Protein 1F0C (pdb70)

Structure (mmCIF, N/CA/C/O backbone):
data_1F0C
#
_entry.id   1F0C
#
_cell.length_a   49.203
_cell.length_b   92.455
_cell.length_c   100.454
_cell.angle_alpha   90.00
_cell.angle_beta   90.00
_cell.angle_gamma   90.00
#
_symmetry.space_group_name_H-M   'P 21 21 21'
#
loop_
_entity.id
_entity.type
_entity.pdbx_description
1 polymer 'ICE INHIBITOR'
2 polymer 'ICE INHIBITOR'
3 non-polymer 2,3-DIHYDROXY-1,4-DITHIOBUTANE
4 water water
#
loop_
_atom_site.group_PDB
_atom_site.id
_atom_site.type_symbol
_atom_site.label_atom_id
_atom_site.label_alt_id
_atom_site.label_comp_id
_atom_site.label_asym_id
_atom_site.label_entity_id
_atom_site.label_seq_id
_atom_site.pdbx_PDB_ins_code
_atom_site.Cartn_x
_atom_site.Cartn_y
_atom_site.Cartn_z
_atom_site.occupancy
_atom_site.B_iso_or_equiv
_atom_site.auth_seq_id
_atom_site.auth_comp_id
_atom_site.auth_asym_id
_atom_site.auth_atom_id
_atom_site.pdbx_PDB_model_num
ATOM 1 N N . MET A 1 1 ? -4.817 42.931 42.521 1.00 60.09 35 MET A N 1
ATOM 2 C CA . MET A 1 1 ? -4.777 43.011 41.029 1.00 59.06 35 MET A CA 1
ATOM 3 C C . MET A 1 1 ? -5.965 42.316 40.362 1.00 58.04 35 MET A C 1
ATOM 4 O O . MET A 1 1 ? -5.966 41.109 40.106 1.00 57.64 35 MET A O 1
ATOM 9 N N . ASP A 1 2 ? -6.974 43.131 40.088 1.00 56.84 36 ASP A N 1
ATOM 10 C CA . ASP A 1 2 ? -8.227 42.743 39.461 1.00 55.35 36 ASP A CA 1
ATOM 11 C C . ASP A 1 2 ? -8.079 41.791 38.267 1.00 52.79 36 ASP A C 1
ATOM 12 O O . ASP A 1 2 ? -8.537 40.653 38.300 1.00 51.94 36 ASP A O 1
ATOM 17 N N . ILE A 1 3 ? -7.449 42.303 37.210 1.00 49.36 37 ILE A N 1
ATOM 18 C CA . ILE A 1 3 ? -7.193 41.579 35.971 1.00 45.78 37 ILE A CA 1
ATOM 19 C C . ILE A 1 3 ? -6.317 40.347 36.186 1.00 41.99 37 ILE A C 1
ATOM 20 O O . ILE A 1 3 ? -6.537 39.315 35.595 1.00 38.41 37 ILE A O 1
ATOM 25 N N . PHE A 1 4 ? -5.292 40.483 37.008 1.00 40.06 38 PHE A N 1
ATOM 26 C CA . PHE A 1 4 ? -4.428 39.345 37.282 1.00 39.08 38 PHE A CA 1
ATOM 27 C C . PHE A 1 4 ? -5.262 38.177 37.821 1.00 38.96 38 PHE A C 1
ATOM 28 O O . PHE A 1 4 ? -5.148 37.033 37.367 1.00 38.77 38 PHE A O 1
ATOM 36 N N . ARG A 1 5 ? -6.100 38.468 38.802 1.00 39.64 39 ARG A N 1
ATOM 37 C CA . ARG A 1 5 ? -6.912 37.408 39.378 1.00 42.56 39 ARG A CA 1
ATOM 38 C C . ARG A 1 5 ? -7.742 36.728 38.336 1.00 42.90 39 ARG A C 1
ATOM 39 O O . ARG A 1 5 ? -7.687 35.506 38.245 1.00 43.26 39 ARG A O 1
ATOM 47 N N . GLU A 1 6 ? -8.485 37.487 37.525 1.00 43.71 40 GLU A N 1
ATOM 48 C CA . GLU A 1 6 ? -9.263 36.839 36.485 1.00 45.34 40 GLU A CA 1
ATOM 49 C C . GLU A 1 6 ? -8.428 35.915 35.635 1.00 44.86 40 GLU A C 1
ATOM 50 O O . GLU A 1 6 ? -8.697 34.725 35.549 1.00 44.83 40 GLU A O 1
ATOM 56 N N . ILE A 1 7 ? -7.410 36.466 34.986 1.00 44.70 41 ILE A N 1
ATOM 57 C CA . ILE A 1 7 ? -6.581 35.634 34.130 1.00 44.74 41 ILE A CA 1
ATOM 58 C C . ILE A 1 7 ? -6.078 34.418 34.893 1.00 45.33 41 ILE A C 1
ATOM 59 O O . ILE A 1 7 ? -6.171 33.299 34.388 1.00 45.36 41 ILE A O 1
ATOM 64 N N . ALA A 1 8 ? -5.563 34.620 36.110 1.00 45.91 42 ALA A N 1
ATOM 65 C CA . ALA A 1 8 ? -5.053 33.487 36.875 1.00 46.91 42 ALA A CA 1
ATOM 66 C C . ALA A 1 8 ? -6.132 32.431 37.129 1.00 48.58 42 ALA A C 1
ATOM 67 O O . ALA A 1 8 ? -5.936 31.258 36.810 1.00 49.69 42 ALA A O 1
ATOM 69 N N . SER A 1 9 ? -7.279 32.843 37.668 1.00 49.37 43 SER A N 1
ATOM 70 C CA . SER A 1 9 ? -8.360 31.899 37.951 1.00 50.04 43 SER A CA 1
ATOM 71 C C . SER A 1 9 ? -8.779 31.095 36.722 1.00 50.28 43 SER A C 1
ATOM 72 O O . SER A 1 9 ? -9.142 29.928 36.844 1.00 50.50 43 SER A O 1
ATOM 75 N N . SER A 1 10 ? -8.714 31.686 35.535 1.00 50.55 44 SER A N 1
ATOM 76 C CA . SER A 1 10 ? -9.140 30.944 34.346 1.00 50.40 44 SER A CA 1
ATOM 77 C C . SER A 1 10 ? -8.066 30.128 33.628 1.00 50.24 44 SER A C 1
ATOM 78 O O . SER A 1 10 ? -8.284 29.633 32.526 1.00 50.15 44 SER A O 1
ATOM 81 N N . MET A 1 11 ? -6.903 29.980 34.245 1.00 50.28 45 MET A N 1
ATOM 82 C CA . MET A 1 11 ? -5.811 29.233 33.629 1.00 50.24 45 MET A CA 1
ATOM 83 C C . MET A 1 11 ? -5.137 28.421 34.727 1.00 49.89 45 MET A C 1
ATOM 84 O O . MET A 1 11 ? -3.916 28.356 34.790 1.00 50.07 45 MET A O 1
ATOM 89 N N . LYS A 1 12 ? -5.947 27.842 35.603 1.00 49.06 46 LYS A N 1
ATOM 90 C CA . LYS A 1 12 ? -5.467 27.032 36.719 1.00 48.49 46 LYS A CA 1
ATOM 91 C C . LYS A 1 12 ? -4.259 26.164 36.330 1.00 46.66 46 LYS A C 1
ATOM 92 O O . LYS A 1 12 ? -4.237 25.519 35.284 1.00 46.00 46 LYS A O 1
ATOM 98 N N . GLY A 1 13 ? -3.259 26.151 37.196 1.00 44.77 47 GLY A N 1
ATOM 99 C CA . GLY A 1 13 ? -2.068 25.363 36.944 1.00 42.16 47 GLY A CA 1
ATOM 100 C C . GLY A 1 13 ? -1.039 26.033 36.057 1.00 40.85 47 GLY A C 1
ATOM 101 O O . GLY A 1 13 ? 0.105 25.594 35.994 1.00 41.42 47 GLY A O 1
ATOM 102 N N . GLU A 1 14 ? -1.424 27.109 35.386 1.00 38.18 48 GLU A N 1
ATOM 103 C CA . GLU A 1 14 ? -0.524 27.765 34.438 1.00 38.49 48 GLU A CA 1
ATOM 104 C C . GLU A 1 14 ? 0.260 28.991 34.952 1.00 34.96 48 GLU A C 1
ATOM 105 O O . GLU A 1 14 ? -0.256 29.778 35.710 1.00 32.90 48 GLU A O 1
ATOM 111 N N . ASN A 1 15 ? 1.511 29.126 34.539 1.00 34.01 49 ASN A N 1
ATOM 112 C CA . ASN A 1 15 ? 2.295 30.306 34.909 1.00 33.18 49 ASN A CA 1
ATOM 113 C C . ASN A 1 15 ? 1.577 31.493 34.323 1.00 32.79 49 ASN A C 1
ATOM 114 O O . ASN A 1 15 ? 1.005 31.384 33.251 1.00 33.25 49 ASN A O 1
ATOM 119 N N . VAL A 1 16 ? 1.566 32.613 35.015 1.00 31.83 50 VAL A N 1
ATOM 120 C CA 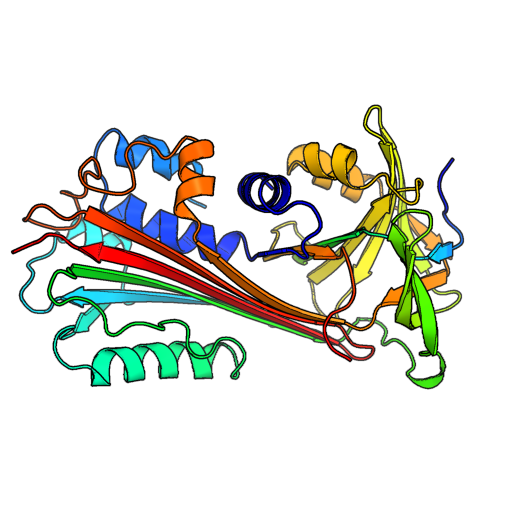. VAL A 1 16 ? 0.922 33.804 34.478 1.00 31.71 50 VAL A CA 1
ATOM 121 C C . VAL A 1 16 ? 1.787 35.020 34.769 1.00 31.16 50 VAL A C 1
ATOM 122 O O . VAL A 1 16 ? 2.340 35.119 35.869 1.00 32.21 50 VAL A O 1
ATOM 126 N N . PHE A 1 17 ? 1.915 35.934 33.805 1.00 30.23 51 PHE A N 1
ATOM 127 C CA . PHE A 1 17 ? 2.727 37.151 33.975 1.00 28.95 51 PHE A CA 1
ATOM 128 C C . PHE A 1 17 ? 2.127 38.261 33.101 1.00 29.87 51 PHE A C 1
ATOM 129 O O . PHE A 1 17 ? 2.032 38.123 31.868 1.00 28.67 51 PHE A O 1
ATOM 137 N N . ILE A 1 18 ? 1.722 39.348 33.755 1.00 29.81 52 ILE A N 1
ATOM 138 C CA . ILE A 1 18 ? 1.111 40.466 33.064 1.00 30.08 52 ILE A CA 1
ATOM 139 C C . ILE A 1 18 ? 1.603 41.795 33.581 1.00 30.97 52 ILE A C 1
ATOM 140 O O . ILE A 1 18 ? 2.155 41.878 34.665 1.00 31.51 52 ILE A O 1
ATOM 145 N N . SER A 1 19 ? 1.405 42.833 32.764 1.00 30.92 53 SER A N 1
ATOM 146 C CA . SER A 1 19 ? 1.805 44.189 33.092 1.00 30.48 53 SER A CA 1
ATOM 147 C C . SER A 1 19 ? 0.564 45.060 33.157 1.00 31.52 53 SER A C 1
ATOM 148 O O . SER A 1 19 ? 0.076 45.595 32.128 1.00 28.84 53 SER A O 1
ATOM 151 N N . PRO A 1 20 ? 0.014 45.218 34.380 1.00 31.72 54 PRO A N 1
ATOM 152 C CA . PRO A 1 20 ? -1.186 46.035 34.544 1.00 32.16 54 PRO A CA 1
ATOM 153 C C . PRO A 1 20 ? -1.119 47.453 33.909 1.00 33.58 54 PRO A C 1
ATOM 154 O O . PRO A 1 20 ? -2.082 47.901 33.281 1.00 34.42 54 PRO A O 1
ATOM 158 N N . PRO A 1 21 ? 0.000 48.170 34.049 1.00 34.14 55 PRO A N 1
ATOM 159 C CA . PRO A 1 21 ? -0.073 49.492 33.392 1.00 34.99 55 PRO A CA 1
ATOM 160 C C . PRO A 1 21 ? -0.236 49.432 31.866 1.00 34.26 55 PRO A C 1
ATOM 161 O O . PRO A 1 21 ? -0.994 50.215 31.296 1.00 35.40 55 PRO A O 1
ATOM 165 N N . SER A 1 22 ? 0.447 48.514 31.202 1.00 32.94 56 SER A N 1
ATOM 166 C CA . SER A 1 22 ? 0.292 48.361 29.760 1.00 33.04 56 SER A CA 1
ATOM 167 C C . SER A 1 22 ? -1.206 48.143 29.335 1.00 34.17 56 SER A C 1
ATOM 168 O O . SER A 1 22 ? -1.729 48.736 28.366 1.00 33.68 56 SER A O 1
ATOM 171 N N . ILE A 1 23 ? -1.889 47.283 30.070 1.00 33.79 57 ILE A N 1
ATOM 172 C CA . ILE A 1 23 ? -3.275 46.996 29.804 1.00 35.06 57 ILE A CA 1
ATOM 173 C C . ILE A 1 23 ? -4.084 48.259 30.084 1.00 36.60 57 ILE A C 1
ATOM 174 O O . ILE A 1 23 ? -4.929 48.692 29.296 1.00 35.58 57 ILE A O 1
ATOM 179 N N . SER A 1 24 ? -3.818 48.869 31.219 1.00 37.57 58 SER A N 1
ATOM 180 C CA . SER A 1 24 ? -4.555 50.052 31.573 1.00 39.87 58 SER A CA 1
ATOM 181 C C . SER A 1 24 ? -4.383 51.215 30.583 1.00 39.46 58 SER A C 1
ATOM 182 O O . SER A 1 24 ? -5.289 51.989 30.367 1.00 38.59 58 SER A O 1
ATOM 185 N N . SER A 1 25 ? -3.221 51.319 29.971 1.00 40.33 59 SER A N 1
ATOM 186 C CA . SER A 1 25 ? -2.986 52.410 29.058 1.00 39.99 59 SER A CA 1
ATOM 187 C C . SER A 1 25 ? -3.726 52.156 27.714 1.00 40.43 59 SER A C 1
ATOM 188 O O . SER A 1 25 ? -4.173 53.105 27.062 1.00 39.82 59 SER A O 1
ATOM 191 N N . VAL A 1 26 ? -3.931 50.896 27.307 1.00 39.86 60 VAL A N 1
ATOM 192 C CA . VAL A 1 26 ? -4.692 50.714 26.090 1.00 38.54 60 VAL A CA 1
ATOM 193 C C . VAL A 1 26 ? -6.176 50.978 26.386 1.00 40.02 60 VAL A C 1
ATOM 194 O O . VAL A 1 26 ? -6.900 51.602 25.573 1.00 39.73 60 VAL A O 1
ATOM 198 N N . LEU A 1 27 ? -6.638 50.530 27.552 1.00 39.64 61 LEU A N 1
ATOM 199 C CA . LEU A 1 27 ? -8.042 50.708 27.910 1.00 40.13 61 LEU A CA 1
ATOM 200 C C . LEU A 1 27 ? -8.374 52.191 27.979 1.00 41.38 61 LEU A C 1
ATOM 201 O O . LEU A 1 27 ? -9.503 52.613 27.701 1.00 42.27 61 LEU A O 1
ATOM 206 N N . THR A 1 28 ? -7.386 52.977 28.373 1.00 42.39 62 THR A N 1
ATOM 207 C CA . THR A 1 28 ? -7.553 54.413 28.460 1.00 42.90 62 THR A CA 1
ATOM 208 C C . THR A 1 28 ? -7.687 55.001 27.033 1.00 43.67 62 THR A C 1
ATOM 209 O O . THR A 1 28 ? -8.475 55.924 26.831 1.00 44.75 62 THR A O 1
ATOM 213 N N . ILE A 1 29 ? -6.974 54.445 26.048 1.00 43.95 63 ILE A N 1
ATOM 214 C CA . ILE A 1 29 ? -7.093 54.968 24.689 1.00 44.60 63 ILE A CA 1
ATOM 215 C C . ILE A 1 29 ? -8.540 54.794 24.333 1.00 44.85 63 ILE A C 1
ATOM 216 O O . ILE A 1 29 ? -9.188 55.749 23.959 1.00 46.41 63 ILE A O 1
ATOM 221 N N . LEU A 1 30 ? -9.023 53.565 24.455 1.00 44.48 64 LEU A N 1
ATOM 222 C CA . LEU A 1 30 ? -10.399 53.205 24.168 1.00 45.05 64 LEU A CA 1
ATOM 223 C C . LEU A 1 30 ? -11.397 54.102 24.882 1.00 46.44 64 LEU A C 1
ATOM 224 O O . LEU A 1 30 ? -12.457 54.430 24.331 1.00 46.65 64 LEU A O 1
ATOM 229 N N . TYR A 1 31 ? -11.059 54.482 26.109 1.00 47.53 65 TYR A N 1
ATOM 230 C CA . TYR A 1 31 ? -11.906 55.352 26.936 1.00 49.07 65 TYR A CA 1
ATOM 231 C C . TYR A 1 31 ? -12.087 56.692 26.268 1.00 49.76 65 TYR A C 1
ATOM 232 O O . TYR A 1 31 ? -13.186 57.239 26.224 1.00 49.52 65 TYR A O 1
ATOM 241 N N . TYR A 1 32 ? -10.965 57.215 25.777 1.00 50.16 66 TYR A N 1
ATOM 242 C CA . TYR A 1 32 ? -10.913 58.491 25.112 1.00 51.10 66 TYR A CA 1
ATOM 243 C C . TYR A 1 32 ? -11.893 58.547 23.948 1.00 52.46 66 TYR A C 1
ATOM 244 O O . TYR A 1 32 ? -12.385 59.627 23.611 1.00 52.60 66 TYR A O 1
ATOM 253 N N . GLY A 1 33 ? -12.171 57.402 23.326 1.00 52.94 67 GLY A N 1
ATOM 254 C CA . GLY A 1 33 ? -13.076 57.415 22.184 1.00 54.71 67 GLY A CA 1
ATOM 255 C C . GLY A 1 33 ? -14.454 56.828 22.421 1.00 55.53 67 GLY A C 1
ATOM 256 O O . GLY A 1 33 ? -15.285 56.752 21.514 1.00 54.01 67 GLY A O 1
ATOM 257 N N . ALA A 1 34 ? -14.698 56.417 23.652 1.00 56.77 68 ALA A N 1
ATOM 258 C CA . ALA A 1 34 ? -15.961 55.806 23.974 1.00 59.45 68 ALA A CA 1
ATOM 259 C C . ALA A 1 34 ? -17.002 56.781 24.491 1.00 61.25 68 ALA A C 1
ATOM 260 O O . ALA A 1 34 ? -16.690 57.842 25.032 1.00 61.81 68 ALA A O 1
ATOM 262 N N . ASN A 1 35 ? -18.261 56.418 24.321 1.00 63.46 69 ASN A N 1
ATOM 263 C CA . ASN A 1 35 ? -19.308 57.267 24.844 1.00 65.64 69 ASN A CA 1
ATOM 264 C C . ASN A 1 35 ? -20.316 56.451 25.607 1.00 66.10 69 ASN A C 1
ATOM 265 O O . ASN A 1 35 ? -20.518 55.275 25.340 1.00 65.68 69 ASN A O 1
ATOM 270 N N . GLY A 1 36 ? -20.920 57.100 26.588 1.00 67.73 70 GLY A N 1
ATOM 271 C CA . GLY A 1 36 ? -21.950 56.467 27.383 1.00 68.89 70 GLY A CA 1
ATOM 272 C C . GLY A 1 36 ? -21.550 55.371 28.338 1.00 69.41 70 GLY A C 1
ATOM 273 O O . GLY A 1 36 ? -20.733 55.582 29.240 1.00 69.85 70 GLY A O 1
ATOM 274 N N . SER A 1 37 ? -22.177 54.212 28.133 1.00 69.98 71 SER A N 1
ATOM 275 C CA . SER A 1 37 ? -21.989 53.005 28.926 1.00 69.90 71 SER A CA 1
ATOM 276 C C . SER A 1 37 ? -20.570 52.473 28.768 1.00 69.38 71 SER A C 1
ATOM 277 O O . SER A 1 37 ? -19.879 52.215 29.753 1.00 69.27 71 SER A O 1
ATOM 280 N N . THR A 1 38 ? -20.152 52.308 27.520 1.00 69.01 72 THR A N 1
ATOM 281 C CA . THR A 1 38 ? -18.813 51.844 27.216 1.00 68.64 72 THR A CA 1
ATOM 282 C C . THR A 1 38 ? -17.849 52.732 27.999 1.00 69.22 72 THR A C 1
ATOM 283 O O . THR A 1 38 ? -16.970 52.243 28.694 1.00 69.40 72 THR A O 1
ATOM 287 N N . ALA A 1 39 ? -18.032 54.043 27.904 1.00 69.69 73 ALA A N 1
ATOM 288 C CA . ALA A 1 39 ? -17.164 54.981 28.606 1.00 70.43 73 ALA A CA 1
ATOM 289 C C . ALA A 1 39 ? -17.190 54.759 30.121 1.00 71.20 73 ALA A C 1
ATOM 290 O O . ALA A 1 39 ? -16.150 54.763 30.792 1.00 70.90 73 ALA A O 1
ATOM 292 N N . GLU A 1 40 ? -18.388 54.557 30.659 1.00 72.54 74 GLU A N 1
ATOM 293 C CA . GLU A 1 40 ? -18.537 54.355 32.092 1.00 73.36 74 GLU A CA 1
ATOM 294 C C . GLU A 1 40 ? -17.816 53.095 32.540 1.00 72.67 74 GLU A C 1
ATOM 295 O O . GLU A 1 40 ? -17.063 53.128 33.511 1.00 72.32 74 GLU A O 1
ATOM 301 N N . GLN A 1 41 ? -18.033 51.993 31.826 1.00 72.26 75 GLN A N 1
ATOM 302 C CA . GLN A 1 41 ? -17.378 50.726 32.160 1.00 71.66 75 GLN A CA 1
ATOM 303 C C . GLN A 1 41 ? -15.846 50.840 32.150 1.00 71.55 75 GLN A C 1
ATOM 304 O O . GLN A 1 41 ? -15.183 50.299 33.028 1.00 71.88 75 GLN A O 1
ATOM 310 N N . LEU A 1 42 ? -15.296 51.556 31.170 1.00 71.50 76 LEU A N 1
ATOM 311 C CA . LEU A 1 42 ? -13.847 51.730 31.029 1.00 71.63 76 LEU A CA 1
ATOM 312 C C . LEU A 1 42 ? -13.205 52.696 32.012 1.00 72.48 76 LEU A C 1
ATOM 313 O O . LEU A 1 42 ? -12.055 52.513 32.391 1.00 72.55 76 LEU A O 1
ATOM 318 N N . SER A 1 43 ? -13.931 53.733 32.411 1.00 73.68 77 SER A N 1
ATOM 319 C CA . SER A 1 43 ? -13.391 54.716 33.350 1.00 75.02 77 SER A CA 1
ATOM 320 C C . SER A 1 43 ? -12.744 54.083 34.576 1.00 76.01 77 SER A C 1
ATOM 321 O O . SER A 1 43 ? -11.772 54.598 35.113 1.00 76.18 77 SER A O 1
ATOM 324 N N . LYS A 1 44 ? -13.288 52.961 35.019 1.00 77.52 78 LYS A N 1
ATOM 325 C CA . LYS A 1 44 ? -12.758 52.276 36.186 1.00 78.99 78 LYS A CA 1
ATOM 326 C C . LYS A 1 44 ? -11.310 51.835 36.002 1.00 80.23 78 LYS A C 1
ATOM 327 O O . LYS A 1 44 ? -10.721 51.252 36.908 1.00 80.29 78 LYS A O 1
ATOM 333 N N . TYR A 1 45 ? -10.734 52.106 34.835 1.00 81.71 79 TYR A N 1
ATOM 334 C CA . TYR A 1 45 ? -9.353 51.705 34.570 1.00 83.21 79 TYR A CA 1
ATOM 335 C C . TYR A 1 45 ? -8.446 52.825 34.088 1.00 84.29 79 TYR A C 1
ATOM 336 O O . TYR A 1 45 ? -7.323 52.587 33.651 1.00 84.41 79 TYR A O 1
ATOM 345 N N . VAL A 1 46 ? -8.930 54.050 34.167 1.00 85.86 80 VAL A N 1
ATOM 346 C CA . VAL A 1 46 ? -8.140 55.184 33.726 1.00 87.20 80 VAL A CA 1
ATOM 347 C C . VAL A 1 46 ? -7.217 55.619 34.860 1.00 88.45 80 VAL A C 1
ATOM 348 O O . VAL A 1 46 ? -7.686 56.002 35.933 1.00 88.95 80 VAL A O 1
ATOM 352 N N . GLU A 1 47 ? -5.909 55.554 34.629 1.00 89.66 81 GLU A N 1
ATOM 353 C CA . GLU A 1 47 ? -4.951 55.957 35.659 1.00 90.90 81 GLU A CA 1
ATOM 354 C C . GLU A 1 47 ? -4.473 57.399 35.466 1.00 91.10 81 GLU A C 1
ATOM 360 N N . ASP A 1 56 ? 11.506 56.946 35.696 1.00 70.75 103 ASP A N 1
ATOM 361 C CA . ASP A 1 56 ? 12.643 56.170 36.276 1.00 70.04 103 ASP A CA 1
ATOM 362 C C . ASP A 1 56 ? 13.549 55.661 35.163 1.00 68.65 103 ASP A C 1
ATOM 363 O O . ASP A 1 56 ? 13.176 55.658 33.986 1.00 68.68 103 ASP A O 1
ATOM 368 N N . ILE A 1 57 ? 14.736 55.214 35.545 1.00 66.74 110 ILE A N 1
ATOM 369 C CA . ILE A 1 57 ? 15.698 54.702 34.584 1.00 64.86 110 ILE A CA 1
ATOM 370 C C . ILE A 1 57 ? 15.498 53.223 34.321 1.00 62.65 110 ILE A C 1
ATOM 371 O O . ILE A 1 57 ? 16.127 52.660 33.425 1.00 62.82 110 ILE A O 1
ATOM 376 N N . SER A 1 58 ? 14.641 52.579 35.100 1.00 59.60 111 SER A N 1
ATOM 377 C CA . SER A 1 58 ? 14.430 51.145 34.910 1.00 56.14 111 SER A CA 1
ATOM 378 C C . SER A 1 58 ? 13.198 50.763 34.101 1.00 53.22 111 SER A C 1
ATOM 379 O O . SER A 1 58 ? 13.206 49.754 33.420 1.00 52.13 111 SER A O 1
ATOM 382 N N . PHE A 1 59 ? 12.159 51.593 34.171 1.00 50.50 112 PHE A N 1
ATOM 383 C CA . PHE A 1 59 ? 10.915 51.333 33.489 1.00 48.48 112 PHE A CA 1
ATOM 384 C C . PHE A 1 59 ? 10.505 52.312 32.384 1.00 48.72 112 PHE A C 1
ATOM 385 O O . PHE A 1 59 ? 10.304 53.495 32.644 1.00 49.94 112 PHE A O 1
ATOM 393 N N . LYS A 1 60 ? 10.348 51.828 31.163 1.00 47.14 113 LYS A N 1
ATOM 394 C CA . LYS A 1 60 ? 9.897 52.709 30.105 1.00 46.44 113 LYS A CA 1
ATOM 395 C C . LYS A 1 60 ? 8.631 52.186 29.417 1.00 46.24 113 LYS A C 1
ATOM 396 O O . LYS A 1 60 ? 8.447 50.981 29.242 1.00 46.59 113 LYS A O 1
ATOM 402 N N . SER A 1 61 ? 7.728 53.092 29.073 1.00 46.09 114 SER A N 1
ATOM 403 C CA . SER A 1 61 ? 6.515 52.710 28.384 1.00 47.23 114 SER A CA 1
ATOM 404 C C . SER A 1 61 ? 6.256 53.662 27.223 1.00 47.89 114 SER A C 1
ATOM 405 O O . SER A 1 61 ? 6.744 54.792 27.242 1.00 48.32 114 SER A O 1
ATOM 408 N N . MET A 1 62 ? 5.481 53.226 26.227 1.00 48.08 115 MET A N 1
ATOM 409 C CA . MET A 1 62 ? 5.146 54.069 25.077 1.00 48.48 115 MET A CA 1
ATOM 410 C C . MET A 1 62 ? 3.838 53.606 24.480 1.00 47.82 115 MET A C 1
ATOM 411 O O . MET A 1 62 ? 3.575 52.404 24.429 1.00 47.89 115 MET A O 1
ATOM 416 N N . ASN A 1 63 ? 3.013 54.549 24.046 1.00 46.34 116 ASN A N 1
ATOM 417 C CA . ASN A 1 63 ? 1.736 54.207 23.424 1.00 46.05 116 ASN A CA 1
ATOM 418 C C . ASN A 1 63 ? 1.705 54.757 22.001 1.00 44.91 116 ASN A C 1
ATOM 419 O O . ASN A 1 63 ? 2.133 55.865 21.745 1.00 44.83 116 ASN A O 1
ATOM 424 N N . LYS A 1 64 ? 1.201 53.960 21.079 1.00 44.18 117 LYS A N 1
ATOM 425 C CA . LYS A 1 64 ? 1.070 54.371 19.703 1.00 43.45 117 LYS A CA 1
ATOM 426 C C . LYS A 1 64 ? -0.335 54.056 19.303 1.00 42.29 117 LYS A C 1
ATOM 427 O O . LYS A 1 64 ? -0.923 53.042 19.714 1.00 41.53 117 LYS A O 1
ATOM 433 N N . VAL A 1 65 ? -0.893 54.941 18.509 1.00 40.42 118 VAL A N 1
ATOM 434 C CA . VAL A 1 65 ? -2.217 54.715 17.998 1.00 39.11 118 VAL A CA 1
ATOM 435 C C . VAL A 1 65 ? -2.103 54.870 16.504 1.00 38.96 118 VAL A C 1
ATOM 436 O O . VAL A 1 65 ? -1.611 55.884 16.014 1.00 38.57 118 VAL A O 1
ATOM 440 N N . TYR A 1 66 ? -2.516 53.838 15.785 1.00 38.72 119 TYR A N 1
ATOM 441 C CA . TYR A 1 66 ? -2.470 53.851 14.339 1.00 39.12 119 TYR A CA 1
ATOM 442 C C . TYR A 1 66 ? -3.888 53.922 13.813 1.00 39.23 119 TYR A C 1
ATOM 443 O O . TYR A 1 66 ? -4.705 53.070 14.160 1.00 39.61 119 TYR A O 1
ATOM 452 N N . GLY A 1 67 ? -4.180 54.922 12.982 1.00 39.36 120 GLY A N 1
ATOM 453 C CA . GLY A 1 67 ? -5.526 55.041 12.436 1.00 39.33 120 GLY A CA 1
ATOM 454 C C . GLY A 1 67 ? -5.595 54.742 10.949 1.00 39.03 120 GLY A C 1
ATOM 455 O O . GLY A 1 67 ? -4.644 54.981 10.225 1.00 38.77 120 GLY A O 1
ATOM 456 N N . ARG A 1 68 ? -6.706 54.188 10.492 1.00 41.16 121 ARG A N 1
ATOM 457 C CA . ARG A 1 68 ? -6.874 53.901 9.069 1.00 43.93 121 ARG A CA 1
ATOM 458 C C . ARG A 1 68 ? -6.900 55.257 8.369 1.00 44.60 121 ARG A C 1
ATOM 459 O O . ARG A 1 68 ? -7.696 56.135 8.730 1.00 45.03 121 ARG A O 1
ATOM 467 N N . TYR A 1 69 ? -6.035 55.427 7.379 1.00 46.13 122 TYR A N 1
ATOM 468 C CA . TYR A 1 69 ? -5.927 56.691 6.659 1.00 47.59 122 TYR A CA 1
ATOM 469 C C . TYR A 1 69 ? -7.224 57.216 6.037 1.00 46.97 122 TYR A C 1
ATOM 470 O O . TYR A 1 69 ? -7.453 58.427 6.028 1.00 47.80 122 TYR A O 1
ATOM 479 N N . SER A 1 70 ? -8.079 56.315 5.556 1.00 45.40 123 SER A N 1
ATOM 480 C CA . SER A 1 70 ? -9.334 56.713 4.925 1.00 43.61 123 SER A CA 1
ATOM 481 C C . SER A 1 70 ? -10.422 56.993 5.940 1.00 43.52 123 SER A C 1
ATOM 482 O O . SER A 1 70 ? -11.544 57.298 5.568 1.00 44.70 123 SER A O 1
ATOM 485 N N . ALA A 1 71 ? -10.125 56.847 7.228 1.00 41.61 124 ALA A N 1
ATOM 486 C CA . ALA A 1 71 ? -11.129 57.154 8.236 1.00 40.22 124 ALA A CA 1
ATOM 487 C C . ALA A 1 71 ? -11.055 58.648 8.583 1.00 38.70 124 ALA A C 1
ATOM 488 O O . ALA A 1 71 ? -10.061 59.306 8.311 1.00 38.93 124 ALA A O 1
ATOM 490 N N . VAL A 1 72 ? -12.107 59.177 9.170 1.00 37.46 125 VAL A N 1
ATOM 491 C CA . VAL A 1 72 ? -12.127 60.578 9.575 1.00 37.72 125 VAL A CA 1
ATOM 492 C C . VAL A 1 72 ? -12.318 60.511 11.083 1.00 39.21 125 VAL A C 1
ATOM 493 O O . VAL A 1 72 ? -13.306 59.945 11.542 1.00 39.48 125 VAL A O 1
ATOM 497 N N . PHE A 1 73 ? -11.410 61.117 11.841 1.00 39.66 126 PHE A N 1
ATOM 498 C CA . PHE A 1 73 ? -11.468 61.067 13.295 1.00 41.22 126 PHE A CA 1
ATOM 499 C C . PHE A 1 73 ? -12.006 62.299 14.004 1.00 42.89 126 PHE A C 1
ATOM 500 O O . PHE A 1 73 ? -12.032 63.407 13.433 1.00 43.99 126 PHE A O 1
ATOM 508 N N . LYS A 1 74 ? -12.411 62.103 15.256 1.00 43.93 127 LYS A N 1
ATOM 509 C CA . LYS A 1 74 ? -12.916 63.184 16.098 1.00 46.10 127 LYS A CA 1
ATOM 510 C C . LYS A 1 74 ? -11.722 63.860 16.721 1.00 46.67 127 LYS A C 1
ATOM 511 O O . LYS A 1 74 ? -10.865 63.192 17.291 1.00 45.88 127 LYS A O 1
ATOM 517 N N . ASP A 1 75 ? -11.669 65.186 16.601 1.00 48.28 128 ASP A N 1
ATOM 518 C CA . ASP A 1 75 ? -10.580 65.997 17.150 1.00 49.74 128 ASP A CA 1
ATOM 519 C C . ASP A 1 75 ? -10.380 65.810 18.639 1.00 49.81 128 ASP A C 1
ATOM 520 O O . ASP A 1 75 ? -9.264 65.888 19.121 1.00 49.41 128 ASP A O 1
ATOM 525 N N . SER A 1 76 ? -11.468 65.606 19.366 1.00 50.59 129 SER A N 1
ATOM 526 C CA . SER A 1 76 ? -11.382 65.427 20.809 1.00 52.02 129 SER A CA 1
ATOM 527 C C . SER A 1 76 ? -10.565 64.163 21.052 1.00 52.21 129 SER A C 1
ATOM 528 O O . SER A 1 76 ? -9.542 64.191 21.758 1.00 52.64 129 SER A O 1
ATOM 531 N N . PHE A 1 77 ? -11.009 63.058 20.459 1.00 51.07 130 PHE A N 1
ATOM 532 C CA . PHE A 1 77 ? -10.288 61.807 20.607 1.00 50.46 130 PHE A CA 1
ATOM 533 C C . PHE A 1 77 ? -8.805 62.050 20.354 1.00 50.65 130 PHE A C 1
ATOM 534 O O . PHE A 1 77 ? -7.964 61.637 21.142 1.00 51.24 130 PHE A O 1
ATOM 542 N N . LEU A 1 78 ? -8.493 62.737 19.262 1.00 50.30 131 LEU A N 1
ATOM 543 C CA . LEU A 1 78 ? -7.112 63.009 18.888 1.00 50.33 131 LEU A CA 1
ATOM 544 C C . LEU A 1 78 ? -6.399 63.972 19.803 1.00 51.24 131 LEU A C 1
ATOM 545 O O . LEU A 1 78 ? -5.170 63.957 19.893 1.00 51.43 131 LEU A O 1
ATOM 550 N N . ARG A 1 79 ? -7.165 64.831 20.462 1.00 52.83 132 ARG A N 1
ATOM 551 C CA . ARG A 1 79 ? -6.596 65.810 21.378 1.00 53.47 132 ARG A CA 1
ATOM 552 C C . ARG A 1 79 ? -6.100 65.034 22.587 1.00 54.01 132 ARG A C 1
ATOM 553 O O . ARG A 1 79 ? -4.984 65.234 23.038 1.00 53.41 132 ARG A O 1
ATOM 561 N N . LYS A 1 80 ? -6.951 64.133 23.082 1.00 54.93 133 LYS A N 1
ATOM 562 C CA . LYS A 1 80 ? -6.672 63.302 24.255 1.00 56.38 133 LYS A CA 1
ATOM 563 C C . LYS A 1 80 ? -5.543 62.301 24.075 1.00 57.44 133 LYS A C 1
ATOM 564 O O . LYS A 1 80 ? -4.954 61.836 25.046 1.00 58.10 133 LYS A O 1
ATOM 570 N N . ILE A 1 81 ? -5.241 61.966 22.832 1.00 58.45 134 ILE A N 1
ATOM 571 C CA . ILE A 1 81 ? -4.208 60.994 22.532 1.00 59.42 134 ILE A CA 1
ATOM 572 C C . ILE A 1 81 ? -2.836 61.587 22.285 1.00 60.57 134 ILE A C 1
ATOM 573 O O . ILE A 1 81 ? -1.813 60.919 22.472 1.00 60.46 134 ILE A O 1
ATOM 578 N N . GLY A 1 82 ? -2.823 62.838 21.831 1.00 61.89 135 GLY A N 1
ATOM 579 C CA . GLY A 1 82 ? -1.571 63.532 21.577 1.00 61.69 135 GLY A CA 1
ATOM 580 C C . GLY A 1 82 ? -0.745 63.078 20.398 1.00 61.51 135 GLY A C 1
ATOM 581 O O . GLY A 1 82 ? -1.228 62.435 19.478 1.00 61.90 135 GLY A O 1
ATOM 582 N N . ASP A 1 83 ? 0.534 63.420 20.442 1.00 61.99 136 ASP A N 1
ATOM 583 C CA . ASP A 1 83 ? 1.463 63.089 19.380 1.00 61.68 136 ASP A CA 1
ATOM 584 C C . ASP A 1 83 ? 1.745 61.602 19.266 1.00 60.68 136 ASP A C 1
ATOM 585 O O . ASP A 1 83 ? 2.745 61.216 18.688 1.00 61.47 136 ASP A O 1
ATOM 590 N N . ASN A 1 84 ? 0.876 60.763 19.813 1.00 59.34 141 ASN A N 1
ATOM 591 C CA . ASN A 1 84 ? 1.053 59.310 19.711 1.00 58.10 141 ASN A CA 1
ATOM 592 C C . ASN A 1 84 ? 0.196 58.759 18.564 1.00 56.17 141 ASN A C 1
ATOM 593 O O . ASN A 1 84 ? 0.020 57.554 18.442 1.00 55.20 141 ASN A O 1
ATOM 598 N N . PHE A 1 85 ? -0.342 59.653 17.738 1.00 53.77 142 PHE A N 1
ATOM 599 C CA . PHE A 1 85 ? -1.201 59.257 16.635 1.00 51.44 142 PHE A CA 1
ATOM 600 C C . PHE A 1 85 ? -0.500 59.222 15.300 1.00 50.69 142 PHE A C 1
ATOM 601 O O . PHE A 1 85 ? 0.368 60.033 15.007 1.00 50.74 142 PHE A O 1
ATOM 609 N N . GLN A 1 86 ? -0.928 58.282 14.478 1.00 49.72 143 GLN A N 1
ATOM 610 C CA . GLN A 1 86 ? -0.344 58.079 13.187 1.00 49.45 143 GLN A CA 1
ATOM 611 C C . GLN A 1 86 ? -1.331 57.387 12.286 1.00 49.27 143 GLN A C 1
ATOM 612 O O . GLN A 1 86 ? -2.079 56.500 12.717 1.00 49.30 143 GLN A O 1
ATOM 618 N N . THR A 1 87 ? -1.317 57.801 11.025 1.00 48.30 144 THR A N 1
ATOM 619 C CA . THR A 1 87 ? -2.198 57.265 9.999 1.00 47.50 144 THR A CA 1
ATOM 620 C C . THR A 1 87 ? -1.484 56.208 9.175 1.00 46.53 144 THR A C 1
ATOM 621 O O . THR A 1 87 ? -0.319 56.356 8.847 1.00 46.66 144 THR A O 1
ATOM 625 N N . VAL A 1 88 ? -2.163 55.120 8.852 1.00 46.22 145 VAL A N 1
ATOM 626 C CA . VAL A 1 88 ? -1.505 54.083 8.058 1.00 45.96 145 VAL A CA 1
ATOM 627 C C . VAL A 1 88 ? -2.526 53.312 7.255 1.00 45.64 145 VAL A C 1
ATOM 628 O O . VAL A 1 88 ? -3.740 53.420 7.481 1.00 44.74 145 VAL A O 1
ATOM 632 N N . ASP A 1 89 ? -2.005 52.517 6.331 1.00 45.72 146 ASP A N 1
ATOM 633 C CA . ASP A 1 89 ? -2.822 51.684 5.484 1.00 47.19 146 ASP A CA 1
ATOM 634 C C . ASP A 1 89 ? -2.739 50.251 6.005 1.00 48.41 146 ASP A C 1
ATOM 635 O O . ASP A 1 89 ? -1.7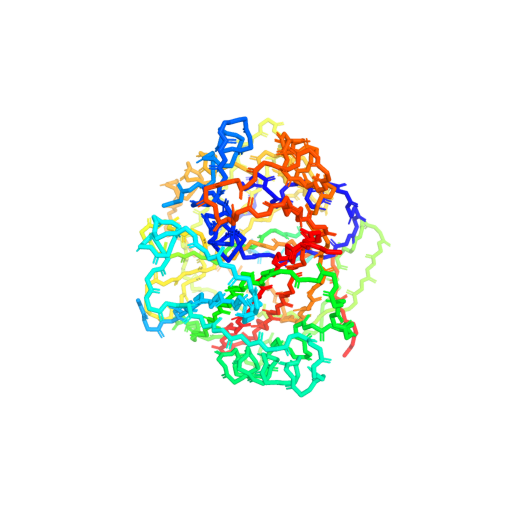20 49.568 5.875 1.00 47.47 146 ASP A O 1
ATOM 640 N N . PHE A 1 90 ? -3.818 49.789 6.610 1.00 51.25 147 PHE A N 1
ATOM 641 C CA . PHE A 1 90 ? -3.823 48.430 7.150 1.00 53.72 147 PHE A CA 1
ATOM 642 C C . PHE A 1 90 ? -3.836 47.374 6.057 1.00 56.15 147 PHE A C 1
ATOM 643 O O . PHE A 1 90 ? -3.534 46.209 6.318 1.00 57.56 147 PHE A O 1
ATOM 651 N N . THR A 1 91 ? -4.169 47.804 4.843 1.00 57.92 148 THR A N 1
ATOM 652 C CA . THR A 1 91 ? -4.213 46.961 3.660 1.00 59.88 148 THR A CA 1
ATOM 653 C C . THR A 1 91 ? -2.835 46.363 3.397 1.00 61.14 148 THR A C 1
ATOM 654 O O . THR A 1 91 ? -2.665 45.140 3.311 1.00 61.69 148 THR A O 1
ATOM 658 N N . ASP A 1 92 ? -1.851 47.237 3.241 1.00 61.97 150 ASP A N 1
ATOM 659 C CA . ASP A 1 92 ? -0.502 46.794 2.971 1.00 62.67 150 ASP A CA 1
ATOM 660 C C . ASP A 1 92 ? 0.017 46.006 4.176 1.00 62.78 150 ASP A C 1
ATOM 661 O O . ASP A 1 92 ? -0.135 46.441 5.314 1.00 63.37 150 ASP A O 1
ATOM 666 N N . CYS A 1 93 ? 0.622 44.840 3.941 1.00 62.51 151 CYS A N 1
ATOM 667 C CA . CYS A 1 93 ? 1.093 44.037 5.067 1.00 61.39 151 CYS A CA 1
ATOM 668 C C . CYS A 1 93 ? 2.412 44.493 5.685 1.00 59.33 151 CYS A C 1
ATOM 669 O O . CYS A 1 93 ? 2.756 44.076 6.803 1.00 58.79 151 CYS A O 1
ATOM 672 N N . ARG A 1 94 ? 3.145 45.338 4.956 1.00 56.62 152 ARG A N 1
ATOM 673 C CA . ARG A 1 94 ? 4.392 45.917 5.456 1.00 53.63 152 ARG A CA 1
ATOM 674 C C . ARG A 1 94 ? 4.007 46.707 6.718 1.00 49.79 152 ARG A C 1
ATOM 675 O O . ARG A 1 94 ? 4.827 47.039 7.557 1.00 48.02 152 ARG A O 1
ATOM 683 N N . THR A 1 95 ? 2.737 47.036 6.808 1.00 46.71 153 THR A N 1
ATOM 684 C CA . THR A 1 95 ? 2.256 47.780 7.930 1.00 44.93 153 THR A CA 1
ATOM 685 C C . THR A 1 95 ? 2.427 46.974 9.211 1.00 43.08 153 THR A C 1
ATOM 686 O O . THR A 1 95 ? 2.893 47.501 10.202 1.00 43.27 153 THR A O 1
ATOM 690 N N . VAL A 1 96 ? 2.045 45.707 9.184 1.00 41.15 154 VAL A N 1
ATOM 691 C CA . VAL A 1 96 ? 2.201 44.847 10.352 1.00 40.43 154 VAL A CA 1
ATOM 692 C C . VAL A 1 96 ? 3.666 44.742 10.695 1.00 40.20 154 VAL A C 1
ATOM 693 O O . VAL A 1 96 ? 4.034 44.856 11.864 1.00 40.31 154 VAL A O 1
ATOM 697 N N . ASP A 1 97 ? 4.516 44.556 9.687 1.00 39.72 155 ASP A N 1
ATOM 698 C CA . ASP A 1 97 ? 5.941 44.482 9.960 1.00 40.52 155 ASP A CA 1
ATOM 699 C C . ASP A 1 97 ? 6.486 45.775 10.559 1.00 39.28 155 ASP A C 1
ATOM 700 O O . ASP A 1 97 ? 7.345 45.743 11.417 1.00 39.82 155 ASP A O 1
ATOM 705 N N . ALA A 1 98 ? 6.015 46.923 10.111 1.00 37.96 156 ALA A N 1
ATOM 706 C CA . ALA A 1 98 ? 6.555 48.162 10.689 1.00 36.43 156 ALA A CA 1
ATOM 707 C C . ALA A 1 98 ? 6.127 48.277 12.172 1.00 35.13 156 ALA A C 1
ATOM 708 O O . ALA A 1 98 ? 6.917 48.687 13.003 1.00 33.76 156 ALA A O 1
ATOM 710 N N . ILE A 1 99 ? 4.879 47.929 12.475 1.00 34.35 157 ILE A N 1
ATOM 711 C CA . ILE A 1 99 ? 4.397 47.992 13.854 1.00 35.70 157 ILE A CA 1
ATOM 712 C C . ILE A 1 99 ? 5.218 47.047 14.759 1.00 35.73 157 ILE A C 1
ATOM 713 O O . ILE A 1 99 ? 5.761 47.470 15.776 1.00 34.72 157 ILE A O 1
ATOM 718 N N . ASN A 1 100 ? 5.376 45.797 14.336 1.00 35.69 158 ASN A N 1
ATOM 719 C CA . ASN A 1 100 ? 6.144 44.826 15.105 1.00 36.34 158 ASN A CA 1
ATOM 720 C C . ASN A 1 100 ? 7.579 45.256 15.293 1.00 38.22 158 ASN A C 1
ATOM 721 O O . ASN A 1 100 ? 8.165 45.085 16.380 1.00 38.56 158 ASN A O 1
ATOM 726 N N . LYS A 1 101 ? 8.176 45.783 14.228 1.00 38.42 159 LYS A N 1
ATOM 727 C CA . LYS A 1 101 ? 9.553 46.170 14.340 1.00 39.41 159 LYS A CA 1
ATOM 728 C C . LYS A 1 101 ? 9.664 47.228 15.405 1.00 39.17 159 LYS A C 1
ATOM 729 O O . LYS A 1 101 ? 10.590 47.209 16.196 1.00 40.32 159 LYS A O 1
ATOM 735 N N . CYS A 1 102 ? 8.723 48.161 15.415 1.00 38.32 160 CYS A N 1
ATOM 736 C CA . CYS A 1 102 ? 8.748 49.207 16.418 1.00 38.45 160 CYS A CA 1
ATOM 737 C C . CYS A 1 102 ? 8.620 48.614 17.839 1.00 37.70 160 CYS A C 1
ATOM 738 O O . CYS A 1 102 ? 9.384 48.966 18.720 1.00 37.89 160 CYS A O 1
ATOM 741 N N . VAL A 1 103 ? 7.661 47.714 18.058 1.00 37.00 161 VAL A N 1
ATOM 742 C CA . VAL A 1 103 ? 7.471 47.142 19.401 1.00 37.19 161 VAL A CA 1
ATOM 743 C C . VAL A 1 103 ? 8.713 46.324 19.751 1.00 38.08 161 VAL A C 1
ATOM 744 O O . VAL A 1 103 ? 9.210 46.344 20.877 1.00 37.83 161 VAL A O 1
ATOM 748 N N . ASP A 1 104 ? 9.251 45.663 18.732 1.00 39.72 162 ASP A N 1
ATOM 749 C CA . ASP A 1 104 ? 10.440 44.869 18.864 1.00 40.29 162 ASP A CA 1
ATOM 750 C C . ASP A 1 104 ? 11.663 45.674 19.309 1.00 41.26 162 ASP A C 1
ATOM 751 O O . ASP A 1 104 ? 12.341 45.295 20.279 1.00 42.93 162 ASP A O 1
ATOM 756 N N . ILE A 1 105 ? 11.979 46.791 18.673 1.00 40.19 163 ILE A N 1
ATOM 757 C CA . ILE A 1 105 ? 13.162 47.485 19.167 1.00 40.08 163 ILE A CA 1
ATOM 758 C C . ILE A 1 105 ? 12.940 48.187 20.522 1.00 38.15 163 ILE A C 1
ATOM 759 O O . ILE A 1 105 ? 13.850 48.255 21.333 1.00 38.41 163 ILE A O 1
ATOM 764 N N . PHE A 1 106 ? 11.749 48.719 20.761 1.00 36.78 164 PHE A N 1
ATOM 765 C CA . PHE A 1 106 ? 11.429 49.344 22.049 1.00 36.11 164 PHE A CA 1
ATOM 766 C C . PHE A 1 106 ? 11.526 48.359 23.260 1.00 35.26 164 PHE A C 1
ATOM 767 O O . PHE A 1 106 ? 11.837 48.773 24.355 1.00 34.82 164 PHE A O 1
ATOM 775 N N . THR A 1 107 ? 11.229 47.077 23.035 1.00 33.86 165 THR A N 1
ATOM 776 C CA . THR A 1 107 ? 11.270 46.041 24.080 1.00 33.22 165 THR A CA 1
ATOM 777 C C . THR A 1 107 ? 12.539 45.239 24.008 1.00 33.86 165 THR A C 1
ATOM 778 O O . THR A 1 107 ? 12.604 44.138 24.537 1.00 35.10 165 THR A O 1
ATOM 782 N N . GLU A 1 108 ? 13.531 45.787 23.312 1.00 34.87 166 GLU A N 1
ATOM 783 C CA . GLU A 1 108 ? 14.844 45.170 23.171 1.00 34.62 166 GLU A CA 1
ATOM 784 C C . GLU A 1 108 ? 14.784 43.749 22.661 1.00 34.84 166 GLU A C 1
ATOM 785 O O . GLU A 1 108 ? 15.544 42.898 23.107 1.00 34.80 166 GLU A O 1
ATOM 791 N N . GLY A 1 109 ? 13.878 43.505 21.717 1.00 35.64 167 GLY A N 1
ATOM 792 C CA . GLY A 1 109 ? 13.708 42.179 21.144 1.00 34.18 167 GLY A CA 1
ATOM 793 C C . GLY A 1 109 ? 12.847 41.205 21.942 1.00 35.42 167 GLY A C 1
ATOM 794 O O . GLY A 1 109 ? 12.665 40.089 21.511 1.00 36.06 167 GLY A O 1
ATOM 795 N N . LYS A 1 110 ? 12.282 41.620 23.076 1.00 36.27 168 LYS A N 1
ATOM 796 C CA . LYS A 1 110 ? 11.525 40.676 23.906 1.00 36.66 168 LYS A CA 1
ATOM 797 C C . LYS A 1 110 ? 10.101 40.395 23.528 1.00 36.75 168 LYS A C 1
ATOM 798 O O . LYS A 1 110 ? 9.574 39.343 23.883 1.00 36.33 168 LYS A O 1
ATOM 804 N N . ILE A 1 111 ? 9.463 41.348 22.851 1.00 36.32 169 ILE A N 1
ATOM 805 C CA . ILE A 1 111 ? 8.100 41.160 22.380 1.00 36.35 169 ILE A CA 1
ATOM 806 C C . ILE A 1 111 ? 8.232 41.256 20.833 1.00 38.28 169 ILE A C 1
ATOM 807 O O . ILE A 1 111 ? 8.364 42.353 20.261 1.00 38.48 169 ILE A O 1
ATOM 812 N N . ASN A 1 112 ? 8.228 40.100 20.177 1.00 38.59 170 ASN A N 1
ATOM 813 C CA . ASN A 1 112 ? 8.385 40.023 18.738 1.00 41.25 170 ASN A CA 1
ATOM 814 C C . ASN A 1 112 ? 7.945 38.654 18.168 1.00 42.13 170 ASN A C 1
ATOM 815 O O . ASN A 1 112 ? 8.558 37.614 18.427 1.00 43.04 170 ASN A O 1
ATOM 820 N N . PRO A 1 113 ? 6.876 38.642 17.370 1.00 41.98 171 PRO A N 1
ATOM 821 C CA . PRO A 1 113 ? 6.095 39.817 16.994 1.00 41.91 171 PRO A CA 1
ATOM 822 C C . PRO A 1 113 ? 4.876 39.999 17.876 1.00 41.99 171 PRO A C 1
ATOM 823 O O . PRO A 1 113 ? 4.282 39.017 18.338 1.00 42.85 171 PRO A O 1
ATOM 827 N N . LEU A 1 114 ? 4.493 41.243 18.121 1.00 41.79 172 LEU A N 1
ATOM 828 C CA . LEU A 1 114 ? 3.271 41.474 18.874 1.00 41.99 172 LEU A CA 1
ATOM 829 C C . LEU A 1 114 ? 2.059 41.000 18.021 1.00 44.32 172 LEU A C 1
ATOM 830 O O . LEU A 1 114 ? 1.187 40.285 18.527 1.00 44.05 172 LEU A O 1
ATOM 835 N N . LEU A 1 115 ? 2.017 41.402 16.741 1.00 46.27 173 LEU A N 1
ATOM 836 C CA . LEU A 1 115 ? 0.916 41.042 15.839 1.00 49.51 173 LEU A CA 1
ATOM 837 C C . LEU A 1 115 ? 1.244 39.775 15.044 1.00 52.28 173 LEU A C 1
ATOM 838 O O . LEU A 1 115 ? 2.259 39.704 14.346 1.00 51.63 173 LEU A O 1
ATOM 843 N N . ASP A 1 116 ? 0.364 38.783 15.157 1.00 56.30 174 ASP A N 1
ATOM 844 C CA . ASP A 1 116 ? 0.541 37.483 14.510 1.00 60.81 174 ASP A CA 1
ATOM 845 C C . ASP A 1 116 ? -0.291 37.240 13.262 1.00 63.59 174 ASP A C 1
ATOM 846 O O . ASP A 1 116 ? -0.016 36.314 12.511 1.00 64.19 174 ASP A O 1
ATOM 851 N N . GLU A 1 117 ? -1.321 38.041 13.051 1.00 67.19 175 GLU A N 1
ATOM 852 C CA . GLU A 1 117 ? -2.174 37.847 11.897 1.00 70.89 175 GLU A CA 1
ATOM 853 C C . GLU A 1 117 ? -2.248 39.090 11.047 1.00 72.42 175 GLU A C 1
ATOM 854 O O . GLU A 1 117 ? -2.335 40.209 11.565 1.00 72.40 175 GLU A O 1
ATOM 860 N N . PRO A 1 118 ? -2.183 38.912 9.719 1.00 73.53 176 PRO A N 1
ATOM 861 C CA . PRO A 1 118 ? -2.266 40.077 8.844 1.00 74.74 176 PRO A CA 1
ATOM 862 C C . PRO A 1 118 ? -3.587 40.709 9.229 1.00 75.25 176 PRO A C 1
ATOM 863 O O . PRO A 1 118 ? -4.619 40.066 9.137 1.00 75.92 176 PRO A O 1
ATOM 867 N N . LEU A 1 119 ? -3.548 41.947 9.700 1.00 75.85 178 LEU A N 1
ATOM 868 C CA . LEU A 1 119 ? -4.760 42.633 10.109 1.00 76.12 178 LEU A CA 1
ATOM 869 C C . LEU A 1 119 ? -5.804 42.590 9.012 1.00 76.73 178 LEU A C 1
ATOM 870 O O . LEU A 1 119 ? -5.503 42.354 7.841 1.00 76.39 178 LEU A O 1
ATOM 875 N N . SER A 1 120 ? -7.044 42.820 9.412 1.00 77.65 179 SER A N 1
ATOM 876 C CA . SER A 1 120 ? -8.163 42.819 8.497 1.00 78.05 179 SER A CA 1
ATOM 877 C C . SER A 1 120 ? -8.390 44.208 7.898 1.00 78.36 179 SER A C 1
ATOM 878 O O . SER A 1 120 ? -8.136 45.227 8.551 1.00 78.40 179 SER A O 1
ATOM 881 N N . PRO A 1 121 A -8.859 44.266 6.635 1.00 78.45 179 PRO A N 1
ATOM 882 C CA . PRO A 1 121 A -9.113 45.569 5.999 1.00 78.04 179 PRO A CA 1
ATOM 883 C C . PRO A 1 121 A -10.309 46.179 6.719 1.00 77.35 179 PRO A C 1
ATOM 884 O O . PRO A 1 121 A -10.610 47.350 6.564 1.00 77.83 179 PRO A O 1
ATOM 888 N N . AS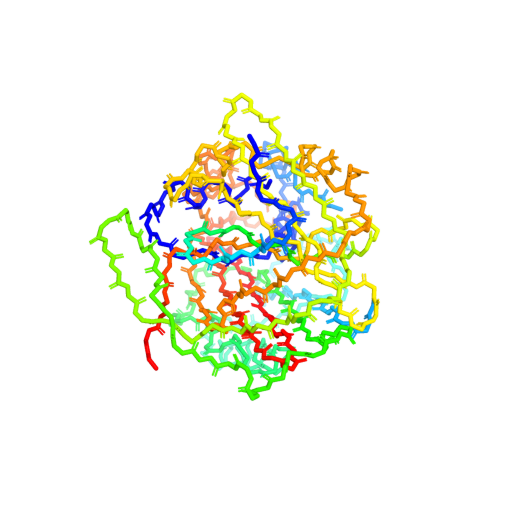P A 1 122 B -10.986 45.341 7.498 1.00 76.49 179 ASP A N 1
ATOM 889 C CA . ASP A 1 122 B -12.144 45.718 8.302 1.00 75.72 179 ASP A CA 1
ATOM 890 C C . ASP A 1 122 B -11.641 46.566 9.483 1.00 74.46 179 ASP A C 1
ATOM 891 O O . ASP A 1 122 B -12.434 47.145 10.238 1.00 74.07 179 ASP A O 1
ATOM 896 N N . THR A 1 123 ? -10.317 46.649 9.626 1.00 72.18 180 THR A N 1
ATOM 897 C CA . THR A 1 123 ? -9.721 47.383 10.741 1.00 70.04 180 THR A CA 1
ATOM 898 C C . THR A 1 123 ? -9.689 48.906 10.606 1.00 67.81 180 THR A C 1
ATOM 899 O O . THR A 1 123 ? -9.321 49.442 9.562 1.00 67.40 180 THR A O 1
ATOM 903 N N . CYS A 1 124 ? -10.079 49.582 11.685 1.00 65.20 181 CYS A N 1
ATOM 904 C CA . CYS A 1 124 ? -10.111 51.038 11.743 1.00 63.20 181 CYS A CA 1
ATOM 905 C C . CYS A 1 124 ? -9.002 51.653 12.605 1.00 60.90 181 CYS A C 1
ATOM 906 O O . CYS A 1 124 ? -8.389 52.658 12.228 1.00 59.83 181 CYS A O 1
ATOM 909 N N . LEU A 1 125 ? -8.738 51.046 13.759 1.00 57.99 182 LEU A N 1
ATOM 910 C CA . LEU A 1 125 ? -7.738 51.589 14.664 1.00 55.01 182 LEU A CA 1
ATOM 911 C C . LEU A 1 125 ? -7.007 50.544 15.507 1.00 52.93 182 LEU A C 1
ATOM 912 O O . LEU A 1 125 ? -7.603 49.534 15.929 1.00 51.07 182 LEU A O 1
ATOM 917 N N . LEU A 1 126 ? -5.712 50.789 15.723 1.00 49.90 183 LEU A N 1
ATOM 918 C CA . LEU A 1 126 ? -4.883 49.940 16.571 1.00 47.01 183 LEU A CA 1
ATOM 919 C C . LEU A 1 126 ? -4.298 50.790 17.681 1.00 45.49 183 LEU A C 1
ATOM 920 O O . LEU A 1 126 ? -3.582 51.754 17.402 1.00 44.92 183 LEU A O 1
ATOM 925 N N . ALA A 1 127 ? -4.620 50.469 18.928 1.00 43.50 184 ALA A N 1
ATOM 926 C CA . ALA A 1 127 ? -4.038 51.195 20.058 1.00 42.52 184 ALA A CA 1
ATOM 927 C C . ALA A 1 127 ? -3.081 50.180 20.681 1.00 42.18 184 ALA A C 1
ATOM 928 O O . ALA A 1 127 ? -3.494 49.103 21.121 1.00 42.13 184 ALA A O 1
ATOM 930 N N . ILE A 1 128 ? -1.798 50.524 20.664 1.00 40.61 185 ILE A N 1
ATOM 931 C CA . ILE A 1 128 ? -0.760 49.682 21.179 1.00 39.01 185 ILE A CA 1
ATOM 932 C C . ILE A 1 128 ? -0.001 50.298 22.318 1.00 39.48 185 ILE A C 1
ATOM 933 O O . ILE A 1 128 ? 0.248 51.515 22.359 1.00 39.66 185 ILE A O 1
ATOM 938 N N . SER A 1 129 ? 0.370 49.439 23.255 1.00 37.63 186 SER A N 1
ATOM 939 C CA . SER A 1 129 ? 1.143 49.860 24.397 1.00 37.12 186 SER A CA 1
ATOM 940 C C . SER A 1 129 ? 2.296 48.903 24.506 1.00 36.04 186 SER A C 1
ATOM 941 O O . SER A 1 129 ? 2.148 47.710 24.207 1.00 35.49 186 SER A O 1
ATOM 944 N N . ALA A 1 130 ? 3.453 49.424 24.880 1.00 34.05 187 ALA A N 1
ATOM 945 C CA . ALA A 1 130 ? 4.605 48.579 25.093 1.00 33.37 187 ALA A CA 1
ATOM 946 C C . ALA A 1 130 ? 5.334 49.117 26.313 1.00 33.06 187 ALA A C 1
ATOM 947 O O . ALA A 1 130 ? 5.326 50.309 26.571 1.00 33.84 187 ALA A O 1
ATOM 949 N N . VAL A 1 131 ? 5.905 48.220 27.103 1.00 32.48 188 VAL A N 1
ATOM 950 C CA . VAL A 1 131 ? 6.604 48.607 28.289 1.00 32.20 188 VAL A CA 1
ATOM 951 C C . VAL A 1 131 ? 7.813 47.719 28.383 1.00 32.53 188 VAL A C 1
ATOM 952 O O . VAL A 1 131 ? 7.788 46.602 27.901 1.00 32.36 188 VAL A O 1
ATOM 956 N N . TYR A 1 132 ? 8.872 48.240 28.992 1.00 32.02 189 TYR A N 1
ATOM 957 C CA . TYR A 1 132 ? 10.142 47.532 29.122 1.00 32.38 189 TYR A CA 1
ATOM 958 C C . TYR A 1 132 ? 10.743 47.835 30.482 1.00 32.13 189 TYR A C 1
ATOM 959 O O . TYR A 1 132 ? 10.618 48.953 30.990 1.00 32.41 189 TYR A O 1
ATOM 968 N N . PHE A 1 133 ? 11.395 46.830 31.061 1.00 32.90 190 PHE A N 1
ATOM 969 C CA . PHE A 1 133 ? 12.028 46.971 32.368 1.00 33.71 190 PHE A CA 1
ATOM 970 C C . PHE A 1 133 ? 13.282 46.130 32.439 1.00 33.77 190 PHE A C 1
ATOM 971 O O . PHE A 1 133 ? 13.309 45.028 31.948 1.00 33.83 190 PHE A O 1
ATOM 979 N N . LYS A 1 134 ? 14.340 46.685 33.010 1.00 34.51 191 LYS A N 1
ATOM 980 C CA . LYS A 1 134 ? 15.549 45.908 33.221 1.00 35.74 191 LYS A CA 1
ATOM 981 C C . LYS A 1 134 ? 16.298 46.574 34.350 1.00 36.64 191 LYS A C 1
ATOM 982 O O . LYS A 1 134 ? 16.445 47.796 34.372 1.00 36.91 191 LYS A O 1
ATOM 988 N N . ALA A 1 135 ? 16.735 45.774 35.313 1.00 37.00 192 ALA A N 1
ATOM 989 C CA . ALA A 1 135 ? 17.456 46.324 36.456 1.00 36.52 192 ALA A CA 1
ATOM 990 C C . ALA A 1 135 ? 18.232 45.233 37.174 1.00 37.61 192 ALA A C 1
ATOM 991 O O . ALA A 1 135 ? 17.809 44.083 37.255 1.00 36.52 192 ALA A O 1
ATOM 993 N N . LYS A 1 136 ? 19.402 45.613 37.669 1.00 38.48 193 LYS A N 1
ATOM 994 C CA . LYS A 1 136 ? 20.237 44.689 38.389 1.00 39.83 193 LYS A CA 1
ATOM 995 C C . LYS A 1 136 ? 19.728 44.638 39.824 1.00 38.37 193 LYS A C 1
ATOM 996 O O . LYS A 1 136 ? 19.184 45.612 40.321 1.00 38.25 193 LYS A O 1
ATOM 1002 N N . TRP A 1 137 ? 19.876 43.483 40.453 1.00 38.17 194 TRP A N 1
ATOM 1003 C CA . TRP A 1 137 ? 19.466 43.319 41.861 1.00 38.87 194 TRP A CA 1
ATOM 1004 C C . TRP A 1 137 ? 20.367 44.247 42.683 1.00 39.13 194 TRP A C 1
ATOM 1005 O O . TRP A 1 137 ? 21.503 44.412 42.333 1.00 38.31 194 TRP A O 1
ATOM 1016 N N . LEU A 1 138 ? 19.865 44.866 43.746 1.00 42.41 195 LEU A N 1
ATOM 1017 C CA . LEU A 1 138 ? 20.743 45.715 44.570 1.00 45.58 195 LEU A CA 1
ATOM 1018 C C . LEU A 1 138 ? 21.943 44.808 44.935 1.00 47.59 195 LEU A C 1
ATOM 1019 O O . LEU A 1 138 ? 23.093 45.224 44.915 1.00 48.75 195 LEU A O 1
ATOM 1024 N N . MET A 1 139 ? 21.652 43.552 45.230 1.00 49.41 196 MET A N 1
ATOM 1025 C CA . MET A 1 139 ? 22.686 42.588 45.538 1.00 50.46 196 MET A CA 1
ATOM 1026 C C . MET A 1 139 ? 22.500 41.322 44.725 1.00 49.40 196 MET A C 1
ATOM 1027 O O . MET A 1 139 ? 21.638 40.517 44.992 1.00 49.83 196 MET A O 1
ATOM 1032 N N . PRO A 1 140 ? 23.340 41.135 43.726 1.00 48.87 197 PRO A N 1
ATOM 1033 C CA . PRO A 1 140 ? 23.323 39.977 42.823 1.00 48.90 197 PRO A CA 1
ATOM 1034 C C . PRO A 1 140 ? 23.373 38.641 43.569 1.00 49.28 197 PRO A C 1
ATOM 1035 O O . PRO A 1 140 ? 23.885 38.564 44.688 1.00 51.01 197 PRO A O 1
ATOM 1039 N N . PHE A 1 141 ? 22.840 37.594 42.952 1.00 47.63 198 PHE A N 1
ATOM 1040 C CA . PHE A 1 141 ? 22.910 36.273 43.533 1.00 47.40 198 PHE A CA 1
ATOM 1041 C C . PHE A 1 141 ? 24.244 35.776 42.986 1.00 47.86 198 PHE A C 1
ATOM 1042 O O . PHE A 1 141 ? 24.605 36.145 41.876 1.00 48.54 198 PHE A O 1
ATOM 1050 N N . GLU A 1 142 ? 24.986 34.949 43.714 1.00 49.02 199 GLU A N 1
ATOM 1051 C CA . GLU A 1 142 ? 26.252 34.468 43.155 1.00 49.82 199 GLU A CA 1
ATOM 1052 C C . GLU A 1 142 ? 26.028 33.171 42.377 1.00 49.29 199 GLU A C 1
ATOM 1053 O O . GLU A 1 142 ? 25.548 32.192 42.924 1.00 48.02 199 GLU A O 1
ATOM 1059 N N . LYS A 1 143 ? 26.375 33.160 41.099 1.00 50.34 200 LYS A N 1
ATOM 1060 C CA . LYS A 1 143 ? 26.190 31.956 40.307 1.00 51.43 200 LYS A CA 1
ATOM 1061 C C . LYS A 1 143 ? 26.749 30.722 40.995 1.00 51.98 200 LYS A C 1
ATOM 1062 O O . LYS A 1 143 ? 26.263 29.603 40.781 1.00 52.92 200 LYS A O 1
ATOM 1068 N N . GLU A 1 144 ? 27.738 30.917 41.858 1.00 50.97 201 GLU A N 1
ATOM 1069 C CA . GLU A 1 144 ? 28.345 29.790 42.522 1.00 50.77 201 GLU A CA 1
ATOM 1070 C C . GLU A 1 144 ? 27.363 29.009 43.366 1.00 50.48 201 GLU A C 1
ATOM 1071 O O . GLU A 1 144 ? 27.503 27.796 43.519 1.00 50.53 201 GLU A O 1
ATOM 1077 N N . PHE A 1 145 ? 26.358 29.703 43.886 1.00 49.70 202 PHE A N 1
ATOM 1078 C CA . PHE A 1 145 ? 25.335 29.089 44.728 1.00 49.23 202 PHE A CA 1
ATOM 1079 C C . PHE A 1 145 ? 24.111 28.599 43.991 1.00 48.53 202 PHE A C 1
ATOM 1080 O O . PHE A 1 145 ? 23.181 28.086 44.624 1.00 49.10 202 PHE A O 1
ATOM 1088 N N . THR A 1 146 ? 24.083 28.766 42.671 1.00 46.81 203 THR A N 1
ATOM 1089 C CA . THR A 1 146 ? 22.918 28.338 41.915 1.00 45.53 203 THR A CA 1
ATOM 1090 C C . THR A 1 146 ? 22.974 26.862 41.626 1.00 45.22 203 THR A C 1
ATOM 1091 O O . THR A 1 146 ? 23.897 26.382 41.000 1.00 45.83 203 THR A O 1
ATOM 1095 N N . SER A 1 147 ? 21.969 26.126 42.057 1.00 45.05 204 SER A N 1
ATOM 1096 C CA . SER A 1 147 ? 21.977 24.707 41.764 1.00 44.28 204 SER A CA 1
ATOM 1097 C C . SER A 1 147 ? 20.570 24.173 41.688 1.00 43.13 204 SER A C 1
ATOM 1098 O O . SER A 1 147 ? 19.595 24.850 42.066 1.00 42.42 204 SER A O 1
ATOM 1101 N N . ASP A 1 148 ? 20.488 22.959 41.163 1.00 42.56 205 ASP A N 1
ATOM 1102 C CA . ASP A 1 148 ? 19.241 22.238 40.965 1.00 43.37 205 ASP A CA 1
ATOM 1103 C C . ASP A 1 148 ? 18.594 21.792 42.261 1.00 42.77 205 ASP A C 1
ATOM 1104 O O . ASP A 1 148 ? 19.232 21.186 43.096 1.00 42.77 205 ASP A O 1
ATOM 1109 N N . TYR A 1 149 ? 17.321 22.104 42.431 1.00 42.05 206 TYR A N 1
ATOM 1110 C CA . TYR A 1 149 ? 16.603 21.673 43.614 1.00 41.04 206 TYR A CA 1
ATOM 1111 C C . TYR A 1 149 ? 15.219 21.263 43.095 1.00 38.66 206 TYR A C 1
ATOM 1112 O O . TYR A 1 149 ? 14.764 21.745 42.057 1.00 36.61 206 TYR A O 1
ATOM 1121 N N . PRO A 1 150 ? 14.524 20.401 43.839 1.00 36.32 207 PRO A N 1
ATOM 1122 C CA . PRO A 1 150 ? 13.185 19.941 43.482 1.00 34.98 207 PRO A CA 1
ATOM 1123 C C . PRO A 1 150 ? 12.220 21.145 43.707 1.00 34.00 207 PRO A C 1
ATOM 1124 O O . PRO A 1 150 ? 12.404 21.952 44.633 1.00 31.16 207 PRO A O 1
ATOM 1128 N N . PHE A 1 151 ? 11.229 21.299 42.834 1.00 32.09 208 PHE A N 1
ATOM 1129 C CA . PHE A 1 151 ? 10.273 22.368 42.998 1.00 31.73 208 PHE A CA 1
ATOM 1130 C C . PHE A 1 151 ? 8.948 21.638 43.051 1.00 32.75 208 PHE A C 1
ATOM 1131 O O . PHE A 1 151 ? 8.704 20.758 42.236 1.00 32.47 208 PHE A O 1
ATOM 1139 N N . TYR A 1 152 ? 8.098 21.981 44.007 1.00 33.33 209 TYR A N 1
ATOM 1140 C CA . TYR A 1 152 ? 6.796 21.310 44.104 1.00 34.53 209 TYR A CA 1
ATOM 1141 C C . TYR A 1 152 ? 5.691 21.886 43.251 1.00 33.54 209 TYR A C 1
ATOM 1142 O O . TYR A 1 152 ? 5.027 22.833 43.667 1.00 34.89 209 TYR A O 1
ATOM 1151 N N . VAL A 1 153 ? 5.507 21.317 42.065 1.00 34.39 210 VAL A N 1
ATOM 1152 C CA . VAL A 1 153 ? 4.436 21.687 41.145 1.00 34.13 210 VAL A CA 1
ATOM 1153 C C . VAL A 1 153 ? 3.119 21.356 41.882 1.00 34.18 210 VAL A C 1
ATOM 1154 O O . VAL A 1 153 ? 2.150 22.088 41.782 1.00 34.27 210 VAL A O 1
ATOM 1158 N N . SER A 1 154 ? 3.110 20.258 42.641 1.00 34.08 211 SER A N 1
ATOM 1159 C CA . SER A 1 154 ? 1.975 19.864 43.478 1.00 35.26 211 SER A CA 1
ATOM 1160 C C .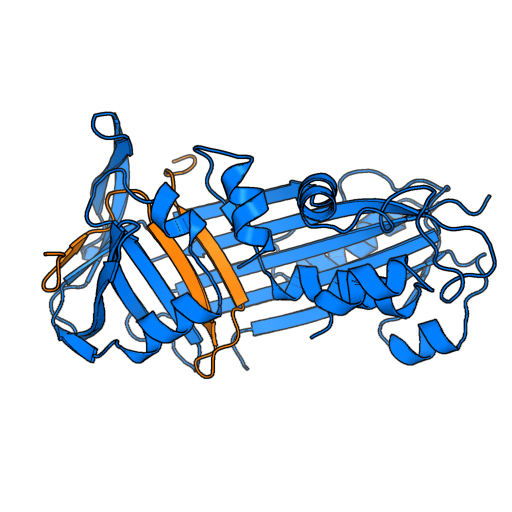 SER A 1 154 ? 2.629 19.176 44.688 1.00 34.80 211 SER A C 1
ATOM 1161 O O . SER A 1 154 ? 3.838 18.990 44.685 1.00 34.13 211 SER A O 1
ATOM 1164 N N . PRO A 1 155 ? 1.856 18.829 45.737 1.00 35.44 212 PRO A N 1
ATOM 1165 C CA . PRO A 1 155 ? 2.419 18.177 46.924 1.00 36.55 212 PRO A CA 1
ATOM 1166 C C . PRO A 1 155 ? 3.311 16.983 46.659 1.00 38.69 212 PRO A C 1
ATOM 1167 O O . PRO A 1 155 ? 4.303 16.824 47.342 1.00 41.72 212 PRO A O 1
ATOM 1171 N N . THR A 1 156 ? 3.010 16.161 45.660 1.00 39.98 213 THR A N 1
ATOM 1172 C CA . THR A 1 156 ? 3.848 14.987 45.406 1.00 41.05 213 THR A CA 1
ATOM 1173 C C . THR A 1 156 ? 4.405 14.891 43.953 1.00 41.14 213 THR A C 1
ATOM 1174 O O . THR A 1 156 ? 4.824 13.812 43.469 1.00 39.99 213 THR A O 1
ATOM 1178 N N . GLU A 1 157 ? 4.424 16.035 43.272 1.00 39.84 214 GLU A N 1
ATOM 1179 C CA . GLU A 1 157 ? 5.034 16.098 41.950 1.00 39.21 214 GLU A CA 1
ATOM 1180 C C . GLU A 1 157 ? 6.247 17.042 42.007 1.00 38.07 214 GLU A C 1
ATOM 1181 O O . GLU A 1 157 ? 6.118 18.280 42.097 1.00 36.93 214 GLU A O 1
ATOM 1187 N N . MET A 1 158 ? 7.423 16.445 41.940 1.00 37.01 215 MET A N 1
ATOM 1188 C CA . MET A 1 158 ? 8.629 17.195 42.024 1.00 36.89 215 MET A CA 1
ATOM 1189 C C . MET A 1 158 ? 9.307 17.349 40.677 1.00 36.86 215 MET A C 1
ATOM 1190 O O . MET A 1 158 ? 9.443 16.406 39.916 1.00 36.46 215 MET A O 1
ATOM 1195 N N . VAL A 1 159 ? 9.746 18.564 40.400 1.00 36.97 216 VAL A N 1
ATOM 1196 C CA . VAL A 1 159 ? 10.418 18.868 39.154 1.00 37.34 216 VAL A CA 1
ATOM 1197 C C . VAL A 1 159 ? 11.688 19.636 39.461 1.00 38.25 216 VAL A C 1
ATOM 1198 O O . VAL A 1 159 ? 11.713 20.479 40.355 1.00 37.21 216 VAL A O 1
ATOM 1202 N N . ASP A 1 160 ? 12.732 19.347 38.700 1.00 39.50 217 ASP A N 1
ATOM 1203 C CA . ASP A 1 160 ? 14.012 20.009 38.835 1.00 41.52 217 ASP A CA 1
ATOM 1204 C C . ASP A 1 160 ? 14.031 21.500 38.398 1.00 41.79 217 ASP A C 1
ATOM 1205 O O . ASP A 1 160 ? 13.631 21.836 37.267 1.00 41.80 217 ASP A O 1
ATOM 1210 N N . VAL A 1 161 ? 14.468 22.398 39.276 1.00 39.70 218 VAL A N 1
ATOM 1211 C CA . VAL A 1 161 ? 14.605 23.791 38.868 1.00 39.23 218 VAL A CA 1
ATOM 1212 C C . VAL A 1 161 ? 15.953 24.295 39.352 1.00 38.73 218 VAL A C 1
ATOM 1213 O O . VAL A 1 161 ? 16.482 23.863 40.385 1.00 39.15 218 VAL A O 1
ATOM 1217 N N . SER A 1 162 ? 16.511 25.199 38.573 1.00 37.40 219 SER A N 1
ATOM 1218 C CA . SER A 1 162 ? 17.744 25.862 38.909 1.00 36.29 219 SER A CA 1
ATOM 1219 C C . SER A 1 162 ? 17.319 26.931 39.966 1.00 35.36 219 SER A C 1
ATOM 1220 O O . SER A 1 162 ? 16.573 27.873 39.683 1.00 33.37 219 SER A O 1
ATOM 1223 N N . MET A 1 163 ? 17.762 26.730 41.196 1.00 35.02 220 MET A N 1
ATOM 1224 C CA . MET A 1 163 ? 17.442 27.589 42.340 1.00 35.27 220 MET A CA 1
ATOM 1225 C C . MET A 1 163 ? 18.563 28.543 42.731 1.00 34.82 220 MET A C 1
ATOM 1226 O O . MET A 1 163 ? 19.679 28.103 42.977 1.00 35.35 220 MET A O 1
ATOM 1231 N N . MET A 1 164 ? 18.273 29.832 42.817 1.00 34.23 221 MET A N 1
ATOM 1232 C CA . MET A 1 164 ? 19.290 30.802 43.229 1.00 34.37 221 MET A CA 1
ATOM 1233 C C . MET A 1 164 ? 19.217 30.945 44.748 1.00 34.53 221 MET A C 1
ATOM 1234 O O . MET A 1 164 ? 18.141 30.848 45.321 1.00 33.33 221 MET A O 1
ATOM 1239 N N . SER A 1 165 ? 20.376 31.149 45.376 1.00 35.04 222 SER A N 1
ATOM 1240 C CA . SER A 1 165 ? 20.496 31.270 46.814 1.00 36.97 222 SER A CA 1
ATOM 1241 C C . SER A 1 165 ? 21.323 32.460 47.262 1.00 38.33 222 SER A C 1
ATOM 1242 O O . SER A 1 165 ? 22.333 32.799 46.648 1.00 38.37 222 SER A O 1
ATOM 1245 N N . MET A 1 166 ? 20.858 33.121 48.316 1.00 38.88 223 MET A N 1
ATOM 1246 C CA . MET A 1 166 ? 21.574 34.253 48.857 1.00 40.26 223 MET A CA 1
ATOM 1247 C C . MET A 1 166 ? 21.486 34.056 50.368 1.00 41.46 223 MET A C 1
ATOM 1248 O O . MET A 1 166 ? 20.387 34.058 50.931 1.00 40.04 223 MET A O 1
ATOM 1253 N N . TYR A 1 167 ? 22.639 33.855 51.012 1.00 42.34 224 TYR A N 1
ATOM 1254 C CA . TYR A 1 167 ? 22.668 33.636 52.459 1.00 43.15 224 TYR A CA 1
ATOM 1255 C C . TYR A 1 167 ? 23.025 34.807 53.346 1.00 43.37 224 TYR A C 1
ATOM 12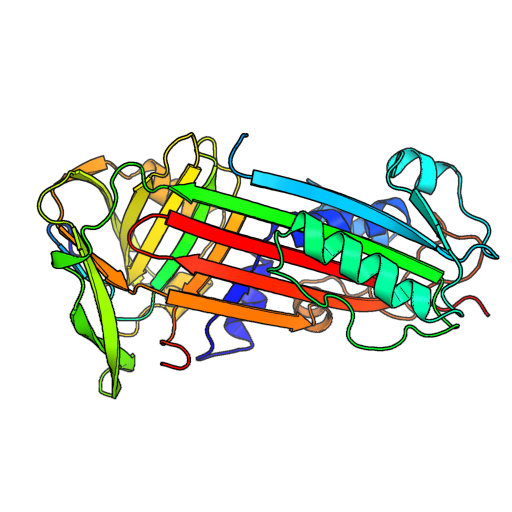56 O O . TYR A 1 167 ? 23.836 35.667 53.002 1.00 43.24 224 TYR A O 1
ATOM 1265 N N . GLY A 1 168 A 22.361 34.807 54.497 1.00 44.38 224 GLY A N 1
ATOM 1266 C CA . GLY A 1 168 A 22.582 35.789 55.534 1.00 45.31 224 GLY A CA 1
ATOM 1267 C C . GLY A 1 168 A 22.622 37.269 55.256 1.00 45.67 224 GLY A C 1
ATOM 1268 O O . GLY A 1 168 A 23.461 37.979 55.840 1.00 47.31 224 GLY A O 1
ATOM 1269 N N . GLU A 1 169 ? 21.742 37.756 54.391 1.00 43.90 225 GLU A N 1
ATOM 1270 C CA . GLU A 1 169 ? 21.687 39.188 54.138 1.00 43.41 225 GLU A CA 1
ATOM 1271 C C . GLU A 1 169 ? 20.379 39.537 54.812 1.00 41.66 225 GLU A C 1
ATOM 1272 O O . GLU A 1 169 ? 19.671 38.644 55.254 1.00 42.63 225 GLU A O 1
ATOM 1278 N N . ALA A 1 170 ? 20.044 40.806 54.909 1.00 39.34 226 ALA A N 1
ATOM 1279 C CA . ALA A 1 170 ? 18.794 41.156 55.540 1.00 39.39 226 ALA A CA 1
ATOM 1280 C C . ALA A 1 170 ? 17.870 41.696 54.473 1.00 38.87 226 ALA A C 1
ATOM 1281 O O . ALA A 1 170 ? 18.333 42.249 53.506 1.00 38.85 226 ALA A O 1
ATOM 1283 N N . PHE A 1 171 ? 16.568 41.521 54.649 1.00 40.14 227 PHE A N 1
ATOM 1284 C CA . PHE A 1 171 ? 15.580 42.030 53.698 1.00 40.54 227 PHE A CA 1
ATOM 1285 C C . PHE A 1 171 ? 14.305 42.388 54.432 1.00 40.71 227 PHE A C 1
ATOM 1286 O O . PHE A 1 171 ? 14.017 41.863 55.517 1.00 40.89 227 PHE A O 1
ATOM 1294 N N . ASN A 1 172 ? 13.517 43.260 53.825 1.00 41.55 228 ASN A N 1
ATOM 1295 C CA . ASN A 1 172 ? 12.222 43.592 54.385 1.00 41.59 228 ASN A CA 1
ATOM 1296 C C . ASN A 1 172 ? 11.440 42.331 54.176 1.00 41.22 228 ASN A C 1
ATOM 1297 O O . ASN A 1 172 ? 11.499 41.733 53.103 1.00 40.30 228 ASN A O 1
ATOM 1302 N N . HIS A 1 173 ? 10.691 41.947 55.199 1.00 41.70 229 HIS A N 1
ATOM 1303 C CA . HIS A 1 173 ? 9.963 40.698 55.224 1.00 41.89 229 HIS A CA 1
ATOM 1304 C C . HIS A 1 173 ? 8.852 40.727 56.258 1.00 42.65 229 HIS A C 1
ATOM 1305 O O . HIS A 1 173 ? 8.928 41.475 57.225 1.00 43.03 229 HIS A O 1
ATOM 1312 N N . ALA A 1 174 ? 7.829 39.904 56.051 1.00 43.03 230 ALA A N 1
ATOM 1313 C CA . ALA A 1 174 ? 6.727 39.817 56.981 1.00 43.87 230 ALA A CA 1
ATOM 1314 C C . ALA A 1 174 ? 6.093 38.427 56.935 1.00 45.56 230 ALA A C 1
ATOM 1315 O O . ALA A 1 174 ? 6.002 37.805 55.868 1.00 45.11 230 ALA A O 1
ATOM 1317 N N . SER A 1 175 ? 5.717 37.930 58.112 1.00 46.23 231 SER A N 1
ATOM 1318 C CA . SER A 1 175 ? 5.018 36.664 58.261 1.00 47.59 231 SER A CA 1
ATOM 1319 C C . SER A 1 175 ? 3.608 37.159 58.365 1.00 48.13 231 SER A C 1
ATOM 1320 O O . SER A 1 175 ? 3.274 37.920 59.254 1.00 48.99 231 SER A O 1
ATOM 1323 N N . VAL A 1 176 ? 2.775 36.741 57.439 1.00 49.36 232 VAL A N 1
ATOM 1324 C CA . VAL A 1 176 ? 1.405 37.192 57.398 1.00 48.93 232 VAL A CA 1
ATOM 1325 C C . VAL A 1 176 ? 0.436 36.061 57.724 1.00 49.66 232 VAL A C 1
ATOM 1326 O O . VAL A 1 176 ? 0.541 34.975 57.170 1.00 48.26 232 VAL A O 1
ATOM 1330 N N . LYS A 1 177 ? -0.490 36.328 58.643 1.00 50.48 233 LYS A N 1
ATOM 1331 C CA . LYS A 1 177 ? -1.505 35.363 58.996 1.00 51.34 233 LYS A CA 1
ATOM 1332 C C . LYS A 1 177 ? -2.817 35.927 58.479 1.00 51.46 233 LYS A C 1
ATOM 1333 O O . LYS A 1 177 ? -3.180 37.067 58.778 1.00 51.11 233 LYS A O 1
ATOM 1339 N N . GLU A 1 178 ? -3.525 35.136 57.688 1.00 51.30 234 GLU A N 1
ATOM 1340 C CA . GLU A 1 178 ? -4.753 35.608 57.121 1.00 52.64 234 GLU A CA 1
ATOM 1341 C C . GLU A 1 178 ? -5.790 34.504 57.116 1.00 53.69 234 GLU A C 1
ATOM 1342 O O . GLU A 1 178 ? -5.456 33.320 56.997 1.00 53.51 234 GLU A O 1
ATOM 1348 N N . SER A 1 179 ? -7.059 34.893 57.221 1.00 53.22 235 SER A N 1
ATOM 1349 C CA . SER A 1 179 ? -8.099 33.896 57.222 1.00 53.26 235 SER A CA 1
ATOM 1350 C C . SER A 1 179 ? -7.989 33.054 55.955 1.00 52.28 235 SER A C 1
ATOM 1351 O O . SER A 1 179 ? -8.323 31.878 55.974 1.00 53.03 235 SER A O 1
ATOM 1354 N N . PHE A 1 180 A -7.488 33.635 54.865 1.00 51.02 235 PHE A N 1
ATOM 1355 C CA . PHE A 1 180 A -7.362 32.893 53.602 1.00 49.08 235 PHE A CA 1
ATOM 1356 C C . PHE A 1 180 A -6.011 32.188 53.347 1.00 48.19 235 PHE A C 1
ATOM 1357 O O . PHE A 1 180 A -5.738 31.750 52.227 1.00 47.58 235 PHE A O 1
ATOM 1365 N N . GLY A 1 181 B -5.178 32.071 54.382 1.00 47.38 235 GLY A N 1
ATOM 1366 C CA . GLY A 1 181 B -3.889 31.411 54.234 1.00 44.85 235 GLY A CA 1
ATOM 1367 C C . GLY A 1 181 B -2.744 32.218 54.817 1.00 44.12 235 GLY A C 1
ATOM 1368 O O . GLY A 1 181 B -2.757 33.449 54.774 1.00 45.08 235 GLY A O 1
ATOM 1369 N N . ASN A 1 182 ? -1.753 31.538 55.381 1.00 42.18 236 ASN A N 1
ATOM 1370 C CA . ASN A 1 182 ? -0.617 32.227 55.942 1.00 40.09 236 ASN A CA 1
ATOM 1371 C C . ASN A 1 182 ? 0.508 32.173 54.916 1.00 39.26 236 ASN A C 1
ATOM 1372 O O . ASN A 1 182 ? 0.627 31.208 54.140 1.00 39.73 236 ASN A O 1
ATOM 1377 N N . PHE A 1 183 ? 1.325 33.217 54.887 1.00 36.61 237 PHE A N 1
ATOM 1378 C CA . PHE A 1 183 ? 2.399 33.255 53.917 1.00 36.26 237 PHE A CA 1
ATOM 1379 C C . PHE A 1 183 ? 3.513 34.157 54.374 1.00 34.70 237 PHE A C 1
ATOM 1380 O O . PHE A 1 183 ? 3.388 34.887 55.325 1.00 34.61 237 PHE A O 1
ATOM 1388 N N . SER A 1 184 ? 4.613 34.083 53.677 1.00 34.03 238 SER A N 1
ATOM 1389 C CA . SER A 1 184 ? 5.736 34.912 53.968 1.00 33.51 238 SER A CA 1
ATOM 1390 C C . SER A 1 184 ? 5.843 35.915 52.792 1.00 33.71 238 SER A C 1
ATOM 1391 O O . SER A 1 184 ? 5.530 35.587 51.638 1.00 32.39 238 SER A O 1
ATOM 1394 N N . ILE A 1 185 ? 6.267 37.135 53.069 1.00 32.94 239 ILE A N 1
ATOM 1395 C CA . ILE A 1 185 ? 6.366 38.094 51.996 1.00 33.17 239 ILE A CA 1
ATOM 1396 C C . ILE A 1 185 ? 7.686 38.780 52.106 1.00 33.14 239 ILE A C 1
ATOM 1397 O O . ILE A 1 185 ? 8.065 39.278 53.159 1.00 33.17 239 ILE A O 1
ATOM 1402 N N . ILE A 1 186 ? 8.407 38.790 51.003 1.00 32.66 240 ILE A N 1
ATOM 1403 C CA . ILE A 1 186 ? 9.708 39.400 51.022 1.00 33.91 240 ILE A CA 1
ATOM 1404 C C . ILE A 1 186 ? 9.880 40.418 49.920 1.00 34.82 240 ILE A C 1
ATOM 1405 O O . ILE A 1 186 ? 9.226 40.342 48.880 1.00 37.86 240 ILE A O 1
ATOM 1410 N N . GLU A 1 187 ? 10.753 41.378 50.144 1.00 35.28 241 GLU A N 1
ATOM 1411 C CA . GLU A 1 187 ? 11.052 42.386 49.143 1.00 35.86 241 GLU A CA 1
ATOM 1412 C C . GLU A 1 187 ? 12.508 42.266 48.706 1.00 35.86 241 GLU A C 1
ATOM 1413 O O . GLU A 1 187 ? 13.407 42.333 49.537 1.00 35.72 241 GLU A O 1
ATOM 1419 N N . LEU A 1 188 ? 12.741 42.048 47.417 1.00 37.04 242 LEU A N 1
ATOM 1420 C CA . LEU A 1 188 ? 14.093 41.959 46.865 1.00 37.60 242 LEU A CA 1
ATOM 1421 C C . LEU A 1 188 ? 14.293 43.258 46.040 1.00 38.74 242 LEU A C 1
ATOM 1422 O O . LEU A 1 188 ? 13.676 43.469 44.990 1.00 39.04 242 LEU A O 1
ATOM 1427 N N . PRO A 1 189 ? 15.161 44.148 46.512 1.00 39.85 243 PRO A N 1
ATOM 1428 C CA . PRO A 1 189 ? 15.408 45.405 45.815 1.00 39.41 243 PRO A CA 1
ATOM 1429 C C . PRO A 1 189 ? 16.282 45.391 44.569 1.00 39.46 243 PRO A C 1
ATOM 1430 O O . PRO A 1 189 ? 17.246 44.622 44.476 1.00 38.62 243 PRO A O 1
ATOM 1434 N N . TYR A 1 190 ? 15.959 46.284 43.628 1.00 38.76 244 TYR A N 1
ATOM 1435 C CA . TYR A 1 190 ? 16.781 46.431 42.409 1.00 39.91 244 TYR A CA 1
ATOM 1436 C C . TYR A 1 190 ? 17.579 47.724 42.574 1.00 40.42 244 TYR A C 1
ATOM 1437 O O . TYR A 1 190 ? 17.174 48.610 43.319 1.00 40.65 244 TYR A O 1
ATOM 1446 N N . VAL A 1 191 ? 18.717 47.828 41.896 1.00 41.95 245 VAL A N 1
ATOM 1447 C CA . VAL A 1 191 ? 19.472 49.086 41.926 1.00 42.37 245 VAL A CA 1
ATOM 1448 C C . VAL A 1 191 ? 18.442 50.093 41.459 1.00 42.95 245 VAL A C 1
ATOM 1449 O O . VAL A 1 191 ? 17.742 49.815 40.493 1.00 44.53 245 VAL A O 1
ATOM 1453 N N . GLY A 1 192 ? 18.328 51.236 42.125 1.00 43.34 246 GLY A N 1
ATOM 1454 C CA . GLY A 1 192 ? 17.347 52.221 41.703 1.00 44.18 246 GLY A CA 1
ATOM 1455 C C . GLY A 1 192 ? 16.168 52.266 42.643 1.00 45.13 246 GLY A C 1
ATOM 1456 O O . GLY A 1 192 ? 16.335 52.012 43.827 1.00 46.26 246 GLY A O 1
ATOM 1457 N N . ASP A 1 193 ? 14.970 52.572 42.147 1.00 45.18 247 ASP A N 1
ATOM 1458 C CA . ASP A 1 193 ? 13.816 52.636 43.040 1.00 46.12 247 ASP A CA 1
ATOM 1459 C C . ASP A 1 193 ? 12.721 51.595 42.791 1.00 45.84 247 ASP A C 1
ATOM 1460 O O . ASP A 1 193 ? 11.526 51.873 42.980 1.00 46.60 247 ASP A O 1
ATOM 1465 N N . THR A 1 194 ? 13.100 50.404 42.364 1.00 43.12 248 THR A N 1
ATOM 1466 C CA . THR A 1 194 ? 12.089 49.399 42.183 1.00 42.02 248 THR A CA 1
ATOM 1467 C C . THR A 1 194 ? 12.510 48.138 42.939 1.00 40.92 248 THR A C 1
ATOM 1468 O O . THR A 1 194 ? 13.680 47.967 43.319 1.00 40.82 248 THR A O 1
ATOM 1472 N N . SER A 1 195 ? 11.552 47.250 43.159 1.00 38.94 249 SER A N 1
ATOM 1473 C CA . SER A 1 195 ? 11.873 45.994 43.822 1.00 38.07 249 SER A CA 1
ATOM 1474 C C . SER A 1 195 ? 10.938 44.876 43.389 1.00 36.11 249 SER A C 1
ATOM 1475 O O . SER A 1 195 ? 9.928 45.100 42.706 1.00 35.36 249 SER A O 1
ATOM 1478 N N . MET A 1 196 ? 11.307 43.660 43.735 1.00 34.69 250 MET A N 1
ATOM 1479 C CA . MET A 1 196 ? 10.433 42.517 43.460 1.00 33.62 250 MET A CA 1
ATOM 1480 C C . MET A 1 196 ? 9.963 41.989 44.805 1.00 32.27 250 MET A C 1
ATOM 1481 O O . MET A 1 196 ? 10.776 41.570 45.622 1.00 31.93 250 MET A O 1
ATOM 1486 N N . VAL A 1 197 ? 8.654 42.017 45.016 1.00 31.45 251 VAL A N 1
ATOM 1487 C CA . VAL A 1 197 ? 8.038 41.508 46.225 1.00 30.08 251 VAL A CA 1
ATOM 1488 C C . VAL A 1 197 ? 7.519 40.104 45.880 1.00 31.04 251 VAL A C 1
ATOM 1489 O O . VAL A 1 197 ? 6.777 39.926 44.890 1.00 31.81 251 VAL A O 1
ATOM 1493 N N . VAL A 1 198 ? 7.896 39.120 46.695 1.00 29.26 252 VAL A N 1
ATOM 1494 C CA . VAL A 1 198 ? 7.496 37.746 46.489 1.00 28.18 252 VAL A CA 1
ATOM 1495 C C . VAL A 1 198 ? 6.612 37.226 47.682 1.00 29.26 252 VAL A C 1
ATOM 1496 O O . VAL A 1 198 ? 6.931 37.410 48.849 1.00 28.08 252 VAL A O 1
ATOM 1500 N N . ILE A 1 199 ? 5.480 36.621 47.337 1.00 29.31 253 ILE A N 1
ATOM 1501 C CA . ILE A 1 199 ? 4.510 36.095 48.279 1.00 30.14 253 ILE A CA 1
ATOM 1502 C C . ILE A 1 199 ? 4.538 34.561 48.229 1.00 31.62 253 ILE A C 1
ATOM 1503 O O . ILE A 1 199 ? 4.105 33.935 47.224 1.00 30.35 253 ILE A O 1
ATOM 1508 N N . LEU A 1 200 ? 5.069 33.966 49.304 1.00 31.13 254 LEU A N 1
ATOM 1509 C CA . LEU A 1 200 ? 5.182 32.517 49.412 1.00 32.23 254 LEU A CA 1
ATOM 1510 C C . LEU A 1 200 ? 4.275 31.879 50.485 1.00 32.52 254 LEU A C 1
ATOM 1511 O O . LEU A 1 200 ? 4.501 32.073 51.665 1.00 34.02 254 LEU A O 1
ATOM 1516 N N . PRO A 1 201 ? 3.233 31.141 50.068 1.00 32.90 255 PRO A N 1
ATOM 1517 C CA . PRO A 1 201 ? 2.294 30.471 50.986 1.00 34.02 255 PRO A CA 1
ATOM 1518 C C . PRO A 1 201 ? 3.097 29.572 51.910 1.00 35.70 255 PRO A C 1
ATOM 1519 O O . PRO A 1 201 ? 4.134 29.043 51.495 1.00 36.03 255 PRO A O 1
ATOM 1523 N N . ASP A 1 202 ? 2.644 29.402 53.154 1.00 37.59 256 ASP A N 1
ATOM 1524 C CA . ASP A 1 202 ? 3.338 28.500 54.075 1.00 39.93 256 ASP A CA 1
ATOM 1525 C C . ASP A 1 202 ? 2.949 27.080 53.670 1.00 41.35 256 ASP A C 1
ATOM 1526 O O . ASP A 1 202 ? 3.709 26.117 53.825 1.00 42.17 256 ASP A O 1
ATOM 1531 N N . ASN A 1 203 ? 1.760 26.957 53.118 1.00 42.65 257 ASN A N 1
ATOM 1532 C CA . ASN A 1 203 ? 1.333 25.652 52.654 1.00 44.45 257 ASN A CA 1
ATOM 1533 C C . ASN A 1 203 ? 1.813 25.366 51.241 1.00 45.04 257 ASN A C 1
ATOM 1534 O O . ASN A 1 203 ? 1.580 26.140 50.301 1.00 45.75 257 ASN A O 1
ATOM 1539 N N . ILE A 1 204 A 2.503 24.244 51.095 1.00 45.23 257 ILE A N 1
ATOM 1540 C CA . ILE A 1 204 A 3.018 23.873 49.794 1.00 45.20 257 ILE A CA 1
ATOM 1541 C C . ILE A 1 204 A 2.004 24.037 48.692 1.00 44.21 257 ILE A C 1
ATOM 1542 O O . ILE A 1 204 A 2.373 24.235 47.538 1.00 43.91 257 ILE A O 1
ATOM 1547 N N . ASP A 1 205 ? 0.723 23.958 49.035 1.00 43.72 258 ASP A N 1
ATOM 1548 C CA . ASP A 1 205 ? -0.318 24.060 48.011 1.00 42.83 258 ASP A CA 1
ATOM 1549 C C . ASP A 1 205 ? -1.307 25.183 48.281 1.00 41.39 258 ASP A C 1
ATOM 1550 O O . ASP A 1 205 ? -2.421 25.152 47.768 1.00 40.11 258 ASP A O 1
ATOM 1555 N N . GLY A 1 206 ? -0.889 26.206 49.017 1.00 40.33 259 GLY A N 1
ATOM 1556 C CA . GLY A 1 206 ? -1.844 27.260 49.364 1.00 40.55 259 GLY A CA 1
ATOM 1557 C C . GLY A 1 206 ? -1.935 28.551 48.568 1.00 40.33 259 GLY A C 1
ATOM 1558 O O . GLY A 1 206 ? -2.541 29.539 49.026 1.00 41.04 259 GLY A O 1
ATOM 1559 N N . LEU A 1 207 ? -1.383 28.562 47.365 1.00 39.48 260 LEU A N 1
ATOM 1560 C CA . LEU A 1 207 ? -1.372 29.801 46.613 1.00 39.21 260 LEU A CA 1
ATOM 1561 C C . LEU A 1 207 ? -2.721 30.307 46.201 1.00 40.54 260 LEU A C 1
ATOM 1562 O O . LEU A 1 207 ? -2.994 31.490 46.314 1.00 41.00 260 LEU A O 1
ATOM 1567 N N . GLU A 1 208 ? -3.574 29.414 45.736 1.00 44.04 261 GLU A N 1
ATOM 1568 C CA . GLU A 1 208 ? -4.886 29.809 45.246 1.00 46.64 261 GLU A CA 1
ATOM 1569 C C . GLU A 1 208 ? -5.776 30.665 46.147 1.00 47.54 261 GLU A C 1
ATOM 1570 O O . GLU A 1 208 ? -6.338 31.672 45.693 1.00 48.38 261 GLU A O 1
ATOM 1576 N N . SER A 1 209 ? -5.901 30.320 47.419 1.00 47.48 262 SER A N 1
ATOM 1577 C CA . SER A 1 209 ? -6.787 31.125 48.246 1.00 48.21 262 SER A CA 1
ATOM 1578 C C . SER A 1 209 ? -6.183 32.482 48.539 1.00 47.83 262 SER A C 1
ATOM 1579 O O . SER A 1 209 ? -6.910 33.449 48.782 1.00 47.85 262 SER A O 1
ATOM 1582 N N . ILE A 1 210 ? -4.852 32.569 48.511 1.00 47.90 263 ILE A N 1
ATOM 1583 C CA . ILE A 1 210 ? -4.189 33.861 48.763 1.00 45.73 263 ILE A CA 1
ATOM 1584 C C . ILE A 1 210 ? -4.343 34.680 47.489 1.00 45.71 263 ILE A C 1
ATOM 1585 O O . ILE A 1 210 ? -4.690 35.863 47.527 1.00 44.79 263 ILE A O 1
ATOM 1590 N N . GLU A 1 211 ? -4.102 34.027 46.365 1.00 45.18 264 GLU A N 1
ATOM 1591 C CA . GLU A 1 211 ? -4.216 34.652 45.054 1.00 46.21 264 GLU A CA 1
ATOM 1592 C C . GLU A 1 211 ? -5.574 35.330 44.942 1.00 47.08 264 GLU A C 1
ATOM 1593 O O . GLU A 1 211 ? -5.703 36.476 44.506 1.00 45.33 264 GLU A O 1
ATOM 1599 N N . GLN A 1 212 ? -6.590 34.566 45.325 1.00 48.88 265 GLN A N 1
ATOM 1600 C CA . GLN A 1 212 ? -7.965 35.021 45.314 1.00 49.83 265 GLN A CA 1
ATOM 1601 C C . GLN A 1 212 ? -8.183 36.279 46.139 1.00 49.41 265 GLN A C 1
ATOM 1602 O O . GLN A 1 212 ? -9.158 36.949 45.945 1.00 49.65 265 GLN A O 1
ATOM 1608 N N . ASN A 1 213 ? -7.269 36.617 47.040 1.00 49.95 266 ASN A N 1
ATOM 1609 C CA . ASN A 1 213 ? -7.426 37.821 47.850 1.00 50.89 266 ASN A CA 1
ATOM 1610 C C . ASN A 1 213 ? -6.313 38.801 47.611 1.00 51.71 266 ASN A C 1
ATOM 1611 O O . ASN A 1 213 ? -6.026 39.635 48.467 1.00 51.45 266 ASN A O 1
ATOM 1616 N N . LEU A 1 214 ? -5.656 38.691 46.466 1.00 52.17 267 LEU A N 1
ATOM 1617 C CA . LEU A 1 214 ? -4.572 39.607 46.192 1.00 53.33 267 LEU A CA 1
ATOM 1618 C C . LEU A 1 214 ? -5.225 40.917 45.757 1.00 54.69 267 LEU A C 1
ATOM 1619 O O . LEU A 1 214 ? -5.648 41.081 44.627 1.00 54.70 267 LEU A O 1
ATOM 1624 N N . THR A 1 215 ? -5.303 41.847 46.684 1.00 55.96 268 THR A N 1
ATOM 1625 C CA . THR A 1 215 ? -5.935 43.114 46.416 1.00 58.15 268 THR A CA 1
ATOM 1626 C C . THR A 1 215 ? -4.964 44.249 46.619 1.00 59.00 268 THR A C 1
ATOM 1627 O O . THR A 1 215 ? -4.067 44.155 47.460 1.00 59.59 268 THR A O 1
ATOM 1631 N N . ASP A 1 216 ? -5.139 45.323 45.857 1.00 60.11 269 ASP A N 1
ATOM 1632 C CA . ASP A 1 216 ? -4.255 46.484 45.990 1.00 60.93 269 ASP A CA 1
ATOM 1633 C C . ASP A 1 216 ? -4.231 46.925 47.444 1.00 60.55 269 ASP A C 1
ATOM 1634 O O . ASP A 1 216 ? -3.189 47.265 48.010 1.00 60.03 269 ASP A O 1
ATOM 1639 N N . THR A 1 217 ? -5.393 46.876 48.063 1.00 60.34 270 THR A N 1
ATOM 1640 C CA . THR A 1 217 ? -5.505 47.257 49.457 1.00 60.37 270 THR A CA 1
ATOM 1641 C C . THR A 1 217 ? -4.750 46.276 50.353 1.00 59.20 270 THR A C 1
ATOM 1642 O O . THR A 1 217 ? -3.967 46.673 51.215 1.00 59.40 270 THR A O 1
ATOM 1646 N N . ASN A 1 218 ? -4.976 44.988 50.140 1.00 58.08 271 ASN A N 1
ATOM 1647 C CA . ASN A 1 218 ? -4.314 43.981 50.956 1.00 55.92 271 ASN A CA 1
ATOM 1648 C C . ASN A 1 218 ? -2.819 44.010 50.765 1.00 54.52 271 ASN A C 1
ATOM 1649 O O . ASN A 1 218 ? -2.055 44.004 51.726 1.00 52.76 271 ASN A O 1
ATOM 1654 N N . PHE A 1 219 ? -2.417 44.056 49.502 1.00 54.06 272 PHE A N 1
ATOM 1655 C CA . PHE A 1 219 ? -1.011 44.039 49.137 1.00 54.04 272 PHE A CA 1
ATOM 1656 C C . PHE A 1 219 ? -0.235 45.160 49.818 1.00 55.55 272 PHE A C 1
ATOM 1657 O O . PHE A 1 219 ? 0.908 44.974 50.257 1.00 55.93 272 PHE A O 1
ATOM 1665 N N . LYS A 1 220 ? -0.856 46.327 49.913 1.00 56.73 273 LYS A N 1
ATOM 1666 C CA . LYS A 1 220 ? -0.176 47.434 50.536 1.00 57.61 273 LYS A CA 1
ATOM 1667 C C . LYS A 1 220 ? -0.074 47.233 52.026 1.00 57.16 273 LYS A C 1
ATOM 1668 O O . LYS A 1 220 ? 0.941 47.592 52.624 1.00 57.07 273 LYS A O 1
ATOM 1674 N N . LYS A 1 221 ? -1.117 46.670 52.629 1.00 57.32 274 LYS A N 1
ATOM 1675 C CA . LYS A 1 221 ? -1.104 46.431 54.079 1.00 57.76 274 LYS A CA 1
ATOM 1676 C C . LYS A 1 221 ? 0.113 45.539 54.405 1.00 56.98 274 LYS A C 1
ATOM 1677 O O . LYS A 1 221 ? 0.918 45.837 55.299 1.00 56.12 274 LYS A O 1
ATOM 1683 N N . TRP A 1 222 ? 0.243 44.461 53.634 1.00 55.71 275 TRP A N 1
ATOM 1684 C CA . TRP A 1 222 ? 1.334 43.515 53.794 1.00 54.29 275 TRP A CA 1
ATOM 1685 C C . TRP A 1 222 ? 2.689 44.205 53.621 1.00 55.03 275 TRP A C 1
ATOM 1686 O O . TRP A 1 222 ? 3.600 43.988 54.402 1.00 54.92 275 TRP A O 1
ATOM 1697 N N . CYS A 1 223 ? 2.828 45.032 52.592 1.00 56.32 276 CYS A N 1
ATOM 1698 C CA . CYS A 1 223 ? 4.085 45.753 52.382 1.00 57.80 276 CYS A CA 1
ATOM 1699 C C . CYS A 1 223 ? 4.379 46.678 53.559 1.00 57.59 276 CYS A C 1
ATOM 1700 O O . CYS A 1 223 ? 5.513 46.752 54.034 1.00 57.14 276 CYS A O 1
ATOM 1703 N N . ASP A 1 224 ? 3.346 47.369 54.030 1.00 58.06 277 ASP A N 1
ATOM 1704 C CA . ASP A 1 224 ? 3.485 48.291 55.147 1.00 58.75 277 ASP A CA 1
ATOM 1705 C C . ASP A 1 224 ? 4.023 47.610 56.395 1.00 57.94 277 ASP A C 1
ATOM 1706 O O . ASP A 1 224 ? 4.756 48.217 57.179 1.00 58.09 277 ASP A O 1
ATOM 1711 N N . SER A 1 225 ? 3.656 46.347 56.573 1.00 56.74 278 SER A N 1
ATOM 1712 C CA . SER A 1 225 ? 4.081 45.589 57.744 1.00 55.28 278 SER A CA 1
ATOM 1713 C C . SER A 1 225 ? 5.454 44.972 57.672 1.00 53.84 278 SER A C 1
ATOM 1714 O O . SER A 1 225 ? 5.900 44.393 58.638 1.00 54.39 278 SER A O 1
ATOM 1717 N N . MET A 1 226 ? 6.138 45.078 56.550 1.00 52.76 279 MET A N 1
ATOM 1718 C CA . MET A 1 226 ? 7.439 44.436 56.462 1.00 52.28 279 MET A CA 1
ATOM 1719 C C . MET A 1 226 ? 8.555 45.116 57.272 1.00 51.35 279 MET A C 1
ATOM 1720 O O . MET A 1 226 ? 8.598 46.328 57.400 1.00 51.29 279 MET A O 1
ATOM 1725 N N . ASP A 1 227 ? 9.454 44.314 57.827 1.00 50.58 280 ASP A N 1
ATOM 1726 C CA . ASP A 1 227 ? 10.578 44.851 58.596 1.00 49.46 280 ASP A CA 1
ATOM 1727 C C . ASP A 1 227 ? 11.867 44.170 58.146 1.00 47.52 280 ASP A C 1
ATOM 1728 O O . ASP A 1 227 ? 11.833 43.045 57.619 1.00 46.81 280 ASP A O 1
ATOM 1733 N N . ALA A 1 228 ? 12.999 44.838 58.358 1.00 44.73 281 ALA A N 1
ATOM 1734 C CA . ALA A 1 228 ? 14.277 44.247 57.994 1.00 43.47 281 ALA A CA 1
ATOM 1735 C C . ALA A 1 228 ? 14.557 43.092 58.936 1.00 42.81 281 ALA A C 1
ATOM 1736 O O . ALA A 1 228 ? 14.396 43.214 60.145 1.00 42.79 281 ALA A O 1
ATOM 1738 N N . MET A 1 229 ? 14.950 41.956 58.372 1.00 42.06 282 MET A N 1
ATOM 1739 C CA . MET A 1 229 ? 15.283 40.782 59.160 1.00 41.37 282 MET A CA 1
ATOM 1740 C C . MET A 1 229 ? 16.284 40.000 58.369 1.00 40.60 282 MET A C 1
ATOM 1741 O O . MET A 1 229 ? 16.325 40.081 57.124 1.00 41.75 282 MET A O 1
ATOM 1746 N N . PHE A 1 230 ? 17.104 39.240 59.057 1.00 38.41 283 PHE A N 1
ATOM 1747 C CA . PHE A 1 230 ? 18.034 38.431 58.323 1.00 39.17 283 PHE A CA 1
ATOM 1748 C C . PHE A 1 230 ? 17.239 37.202 57.891 1.00 38.97 283 PHE A C 1
ATOM 1749 O O . PHE A 1 230 ? 16.448 36.634 58.647 1.00 38.39 283 PHE A O 1
ATOM 1757 N N . ILE A 1 231 ? 17.448 36.781 56.668 1.00 39.21 284 ILE A N 1
ATOM 1758 C CA . ILE A 1 231 ? 16.728 35.614 56.187 1.00 38.47 284 ILE A CA 1
ATOM 1759 C C . ILE A 1 231 ? 17.449 35.148 54.958 1.00 37.03 284 ILE A C 1
ATOM 1760 O O . ILE A 1 231 ? 17.949 35.945 54.183 1.00 36.77 284 ILE A O 1
ATOM 1765 N N . ASP A 1 232 ? 17.537 33.848 54.804 1.00 36.93 285 ASP A N 1
ATOM 1766 C CA . ASP A 1 232 ? 18.195 33.281 53.648 1.00 37.53 285 ASP A CA 1
ATOM 1767 C C . ASP A 1 232 ? 17.154 33.118 52.540 1.00 35.34 285 ASP A C 1
ATOM 1768 O O . ASP A 1 232 ? 16.052 32.670 52.796 1.00 33.93 285 ASP A O 1
ATOM 1773 N N . VAL A 1 233 ? 17.538 33.500 51.328 1.00 33.99 286 VAL A N 1
ATOM 1774 C CA . VAL A 1 233 ? 16.672 33.474 50.151 1.00 33.77 286 VAL A CA 1
ATOM 1775 C C . VAL A 1 233 ? 17.080 32.467 49.077 1.00 33.57 286 VAL A C 1
ATOM 1776 O O . VAL A 1 233 ? 18.254 32.440 48.638 1.00 33.13 286 VAL A O 1
ATOM 1780 N N . HIS A 1 234 ? 16.101 31.658 48.665 1.00 32.80 287 HIS A N 1
ATOM 1781 C CA . HIS A 1 234 ? 16.263 30.662 47.583 1.00 33.31 287 HIS A CA 1
ATOM 1782 C C . HIS A 1 234 ? 15.048 30.846 46.698 1.00 33.32 287 HIS A C 1
ATOM 1783 O O . HIS A 1 234 ? 13.898 30.724 47.152 1.00 32.84 287 HIS A O 1
ATOM 1790 N N . ILE A 1 235 ? 15.321 31.148 45.437 1.00 33.25 288 ILE A N 1
ATOM 1791 C CA . ILE A 1 235 ? 14.317 31.423 44.445 1.00 33.42 288 ILE A CA 1
ATOM 1792 C C . ILE A 1 235 ? 14.773 30.887 43.102 1.00 32.48 288 ILE A C 1
ATOM 1793 O O . ILE A 1 235 ? 15.941 30.892 42.783 1.00 31.06 288 ILE A O 1
ATOM 1798 N N . PRO A 1 236 ? 13.828 30.444 42.284 1.00 32.52 289 PRO A N 1
ATOM 1799 C CA . PRO A 1 236 ? 14.216 29.937 40.972 1.00 32.53 289 PRO A CA 1
ATOM 1800 C C . PRO A 1 236 ? 14.743 31.017 40.010 1.00 31.61 289 PRO A C 1
ATOM 1801 O O . PRO A 1 236 ? 14.377 32.175 40.051 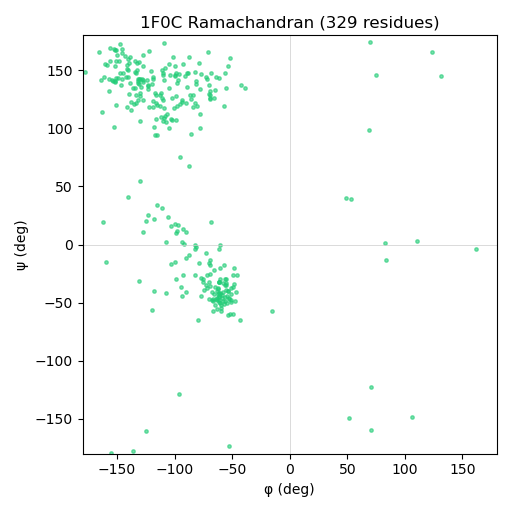1.00 30.58 289 PRO A O 1
ATOM 1805 N N . LYS A 1 237 ? 15.664 30.610 39.164 1.00 32.44 290 LYS A N 1
ATOM 1806 C CA . LYS A 1 237 ? 16.164 31.464 38.099 1.00 32.56 290 LYS A CA 1
ATOM 1807 C C . LYS A 1 237 ? 15.071 31.103 37.042 1.00 32.43 290 LYS A C 1
ATOM 1808 O O . LYS A 1 237 ? 14.808 29.914 36.826 1.00 30.76 290 LYS A O 1
ATOM 1814 N N . PHE A 1 238 ? 14.398 32.072 36.416 1.00 31.54 291 PHE A N 1
ATOM 1815 C CA . PHE A 1 238 ? 13.406 31.677 35.402 1.00 32.45 291 PHE A CA 1
ATOM 1816 C C . PHE A 1 238 ? 13.116 32.634 34.240 1.00 33.01 291 PHE A C 1
ATOM 1817 O O . PHE A 1 238 ? 13.346 33.842 34.319 1.00 29.75 291 PHE A O 1
ATOM 1825 N N . LYS A 1 239 ? 12.603 32.044 33.170 1.00 33.46 292 LYS A N 1
ATOM 1826 C CA . LYS A 1 239 ? 12.212 32.760 31.984 1.00 37.69 292 LYS A CA 1
ATOM 1827 C C . LYS A 1 239 ? 10.792 32.365 31.608 1.00 38.72 292 LYS A C 1
ATOM 1828 O O . LYS A 1 239 ? 10.417 31.205 31.661 1.00 40.24 292 LYS A O 1
ATOM 1834 N N . VAL A 1 240 ? 9.980 33.345 31.261 1.00 38.47 293 VAL A N 1
ATOM 1835 C CA . VAL A 1 240 ? 8.602 33.056 30.906 1.00 38.46 293 VAL A CA 1
ATOM 1836 C C . VAL A 1 240 ? 8.117 34.097 29.911 1.00 36.54 293 VAL A C 1
ATOM 1837 O O . VAL A 1 240 ? 8.464 35.300 29.993 1.00 32.53 293 VAL A O 1
ATOM 1841 N N . THR A 1 241 ? 7.312 33.608 28.982 1.00 36.19 294 THR A N 1
ATOM 1842 C CA . THR A 1 241 ? 6.698 34.463 27.975 1.00 38.03 294 THR A CA 1
ATOM 1843 C C . THR A 1 241 ? 5.254 34.077 28.008 1.00 38.71 294 THR A C 1
ATOM 1844 O O . THR A 1 241 ? 4.907 32.911 28.129 1.00 38.21 294 THR A O 1
ATOM 1848 N N . GLY A 1 242 ? 4.398 35.069 27.940 1.00 39.66 295 GLY A N 1
ATOM 1849 C CA . GLY A 1 242 ? 2.990 34.750 27.954 1.00 39.22 295 GLY A CA 1
ATOM 1850 C C . GLY A 1 242 ? 2.281 35.481 26.831 1.00 38.97 295 GLY A C 1
ATOM 1851 O O . GLY A 1 242 ? 2.746 36.517 26.315 1.00 37.81 295 GLY A O 1
ATOM 1852 N N . SER A 1 243 ? 1.141 34.913 26.457 1.00 38.95 296 SER A N 1
ATOM 1853 C CA . SER A 1 243 ? 0.306 35.481 25.426 1.00 38.68 296 SER A CA 1
ATOM 1854 C C . SER A 1 243 ? -1.120 35.257 25.896 1.00 38.33 296 SER A C 1
ATOM 1855 O O . SER A 1 243 ? -1.536 34.116 26.079 1.00 38.20 296 SER A O 1
ATOM 1858 N N . TYR A 1 244 ? -1.851 36.350 26.099 1.00 37.80 297 TYR A N 1
ATOM 1859 C CA . TYR A 1 244 ? -3.212 36.310 26.606 1.00 38.44 297 TYR A CA 1
ATOM 1860 C C . TYR A 1 244 ? -4.231 37.097 25.767 1.00 40.90 297 TYR A C 1
ATOM 1861 O O . TYR A 1 244 ? -3.924 38.175 25.257 1.00 41.02 297 TYR A O 1
ATOM 1870 N N . ASN A 1 245 ? -5.441 36.547 25.652 1.00 42.16 298 ASN A N 1
ATOM 1871 C CA . ASN A 1 245 ? -6.556 37.188 24.966 1.00 43.76 298 ASN A CA 1
ATOM 1872 C C . ASN A 1 245 ? -7.279 37.700 26.199 1.00 43.86 298 ASN A C 1
ATOM 1873 O O . ASN A 1 245 ? -7.698 36.908 27.017 1.00 43.99 298 ASN A O 1
ATOM 1878 N N . LEU A 1 246 ? -7.418 39.011 26.341 1.00 43.28 299 LEU A N 1
ATOM 1879 C CA . LEU A 1 246 ? -8.019 39.593 27.532 1.00 42.80 299 LEU A CA 1
ATOM 1880 C C . LEU A 1 246 ? -9.525 39.824 27.568 1.00 44.38 299 LEU A C 1
ATOM 1881 O O . LEU A 1 246 ? -10.073 40.144 28.635 1.00 44.06 299 LEU A O 1
ATOM 1886 N N . VAL A 1 247 ? -10.162 39.703 26.404 1.00 46.59 300 VAL A N 1
ATOM 1887 C CA . VAL A 1 247 ? -11.602 39.911 26.227 1.00 48.70 300 VAL A CA 1
ATOM 1888 C C . VAL A 1 247 ? -12.455 39.156 27.235 1.00 49.97 300 VAL A C 1
ATOM 1889 O O . VAL A 1 247 ? -13.201 39.765 27.986 1.00 49.27 300 VAL A O 1
ATOM 1893 N N . ASP A 1 248 ? -12.336 37.832 27.255 1.00 51.95 301 ASP A N 1
ATOM 1894 C CA . ASP A 1 248 ? -13.141 37.042 28.185 1.00 54.33 301 ASP A CA 1
ATOM 1895 C C . ASP A 1 248 ? -12.960 37.508 29.614 1.00 55.34 301 ASP A C 1
ATOM 1896 O O . ASP A 1 248 ? -13.941 37.796 30.338 1.00 56.27 301 ASP A O 1
ATOM 1901 N N . ALA A 1 249 ? -11.703 37.627 30.013 1.00 55.03 302 ALA A N 1
ATOM 1902 C CA . ALA A 1 249 ? -11.403 38.079 31.345 1.00 54.39 302 ALA A CA 1
ATOM 1903 C C . ALA A 1 249 ? -12.031 39.429 31.638 1.00 54.16 302 ALA A C 1
ATOM 1904 O O . ALA A 1 249 ? -12.593 39.641 32.707 1.00 53.80 302 ALA A O 1
ATOM 1906 N N . LEU A 1 250 ? -11.915 40.352 30.692 1.00 54.47 303 LEU A N 1
ATOM 1907 C CA . LEU A 1 250 ? -12.438 41.695 30.895 1.00 55.19 303 LEU A CA 1
ATOM 1908 C C . LEU A 1 250 ? -13.954 41.760 30.902 1.00 55.79 303 LEU A C 1
ATOM 1909 O O . LEU A 1 250 ? -14.551 42.608 31.577 1.00 55.44 303 LEU A O 1
ATOM 1914 N N . VAL A 1 251 ? -14.573 40.883 30.126 1.00 56.45 304 VAL A N 1
ATOM 1915 C CA . VAL A 1 251 ? -16.024 40.813 30.097 1.00 57.29 304 VAL A CA 1
ATOM 1916 C C . VAL A 1 251 ? -16.427 40.325 31.493 1.00 57.67 304 VAL A C 1
ATOM 1917 O O . VAL A 1 251 ? -17.155 41.021 32.210 1.00 57.59 304 VAL A O 1
ATOM 1921 N N . LYS A 1 252 ? -15.913 39.160 31.894 1.00 57.69 305 LYS A N 1
ATOM 1922 C CA . LYS A 1 252 ? -16.212 38.634 33.222 1.00 58.37 305 LYS A CA 1
ATOM 1923 C C . LYS A 1 252 ? -16.004 39.699 34.293 1.00 58.40 305 LYS A C 1
ATOM 1924 O O . LYS A 1 252 ? -16.558 39.604 35.382 1.00 58.20 305 LYS A O 1
ATOM 1930 N N . LEU A 1 253 ? -15.227 40.732 33.993 1.00 58.57 306 LEU A N 1
ATOM 1931 C CA . LEU A 1 253 ? -14.977 41.751 34.998 1.00 58.58 306 LEU A CA 1
ATOM 1932 C C . LEU A 1 253 ? -15.925 42.924 34.925 1.00 59.80 306 LEU A C 1
ATOM 1933 O O . LEU A 1 253 ? -15.805 43.879 35.701 1.00 59.66 306 LEU A O 1
ATOM 1938 N N . GLY A 1 254 ? -16.873 42.854 33.993 1.00 61.30 307 GLY A N 1
ATOM 1939 C CA . GLY A 1 254 ? -17.838 43.935 33.859 1.00 62.94 307 GLY A CA 1
ATOM 1940 C C . GLY A 1 254 ? -17.730 44.798 32.610 1.00 64.36 307 GLY A C 1
ATOM 1941 O O . GLY A 1 254 ? -18.468 45.779 32.467 1.00 65.18 307 GLY A O 1
ATOM 1942 N N . LEU A 1 255 ? -16.805 44.464 31.716 1.00 64.54 308 LEU A N 1
ATOM 1943 C CA . LEU A 1 255 ? -16.651 45.221 30.483 1.00 64.68 308 LEU A CA 1
ATOM 1944 C C . LEU A 1 255 ? -17.469 44.455 29.466 1.00 64.77 308 LEU A C 1
ATOM 1945 O O . LEU A 1 255 ? -16.953 43.739 28.612 1.00 64.11 308 LEU A O 1
ATOM 1950 N N . THR A 1 256 ? -18.778 44.610 29.597 1.00 65.46 309 THR A N 1
ATOM 1951 C CA . THR A 1 256 ? -19.714 43.917 28.740 1.00 65.53 309 THR A CA 1
ATOM 1952 C C . THR A 1 256 ? -20.243 44.804 27.602 1.00 65.34 309 THR A C 1
ATOM 1953 O O . THR A 1 256 ? -20.795 44.299 26.618 1.00 65.18 309 THR A O 1
ATOM 1957 N N . GLU A 1 257 ? -20.046 46.119 27.731 1.00 64.59 310 GLU A N 1
ATOM 1958 C CA . GLU A 1 257 ? -20.470 47.076 26.706 1.00 64.35 310 GLU A CA 1
ATOM 1959 C C . GLU A 1 257 ? -19.215 47.661 26.039 1.00 63.18 310 GLU A C 1
ATOM 1960 O O . GLU A 1 257 ? -19.219 48.819 25.591 1.00 62.55 310 GLU A O 1
ATOM 1966 N N . VAL A 1 258 ? -18.153 46.853 25.970 1.00 61.54 311 VAL A N 1
ATOM 1967 C CA . VAL A 1 258 ? -16.875 47.299 25.415 1.00 59.46 311 VAL A CA 1
ATOM 1968 C C . VAL A 1 258 ? -16.361 46.579 24.177 1.00 58.17 311 VAL A C 1
ATOM 1969 O O . VAL A 1 258 ? -15.822 47.206 23.291 1.00 57.10 311 VAL A O 1
ATOM 1973 N N . PHE A 1 259 ? -16.517 45.268 24.114 1.00 58.25 312 PHE A N 1
ATOM 1974 C CA . PHE A 1 259 ? -16.028 44.513 22.969 1.00 58.79 312 PHE A CA 1
ATOM 1975 C C . PHE A 1 259 ? -17.161 44.109 22.030 1.00 60.17 312 PHE A C 1
ATOM 1976 O O . PHE A 1 259 ? -18.276 43.845 22.472 1.00 60.14 312 PHE A O 1
ATOM 1984 N N . GLY A 1 260 ? -16.865 44.083 20.733 1.00 61.61 313 GLY A N 1
ATOM 1985 C CA . GLY A 1 260 ? -17.863 43.740 19.735 1.00 63.24 313 GLY A CA 1
ATOM 1986 C C . GLY A 1 260 ? -18.953 44.791 19.541 1.00 64.51 313 GLY A C 1
ATOM 1987 O O . GLY A 1 260 ? -19.018 45.799 20.253 1.00 64.91 313 GLY A O 1
ATOM 1988 N N . SER A 1 261 ? -19.803 44.541 18.552 1.00 66.06 314 SER A N 1
ATOM 1989 C CA . SER A 1 261 ? -20.955 45.376 18.193 1.00 67.51 314 SER A CA 1
ATOM 1990 C C . SER A 1 261 ? -21.436 46.419 19.213 1.00 68.27 314 SER A C 1
ATOM 1991 O O . SER A 1 261 ? -21.541 47.603 18.893 1.00 69.41 314 SER A O 1
ATOM 1994 N N . THR A 1 262 ? -21.774 45.976 20.421 1.00 68.42 315 THR A N 1
ATOM 1995 C CA . THR A 1 262 ? -22.251 46.887 21.461 1.00 68.70 315 THR A CA 1
ATOM 1996 C C . THR A 1 262 ? -21.239 47.962 21.864 1.00 68.03 315 THR A C 1
ATOM 1997 O O . THR A 1 262 ? -21.530 48.818 22.703 1.00 68.10 315 THR A O 1
ATOM 2001 N N . GLY A 1 263 ? -20.037 47.902 21.302 1.00 67.28 316 GLY A N 1
ATOM 2002 C CA . GLY A 1 263 ? -19.065 48.917 21.633 1.00 66.49 316 GLY A CA 1
ATOM 2003 C C . GLY A 1 263 ? -19.508 50.237 21.022 1.00 66.24 316 GLY A C 1
ATOM 2004 O O . GLY A 1 263 ? -19.839 50.288 19.838 1.00 66.89 316 GLY A O 1
ATOM 2005 N N . ASP A 1 264 ? -19.529 51.293 21.826 1.00 65.84 317 ASP A N 1
ATOM 2006 C CA . ASP A 1 264 ? -19.910 52.623 21.371 1.00 66.03 317 ASP A CA 1
ATOM 2007 C C . ASP A 1 264 ? -18.682 53.511 21.359 1.00 66.05 317 ASP A C 1
ATOM 2008 O O . ASP A 1 264 ? -18.207 53.923 22.416 1.00 65.66 317 ASP A O 1
ATOM 2013 N N . TYR A 1 265 ? -18.163 53.812 20.175 1.00 65.85 318 TYR A N 1
ATOM 2014 C CA . TYR A 1 265 ? -17.001 54.687 20.106 1.00 66.50 318 TYR A CA 1
ATOM 2015 C C . TYR A 1 265 ? -17.201 55.826 19.108 1.00 67.22 318 TYR A C 1
ATOM 2016 O O . TYR A 1 265 ? -16.402 56.036 18.197 1.00 66.86 318 TYR A O 1
ATOM 2025 N N . SER A 1 266 ? -18.287 56.563 19.300 1.00 68.07 319 SER A N 1
ATOM 2026 C CA . SER A 1 266 ? -18.618 57.687 18.429 1.00 68.93 319 SER A CA 1
ATOM 2027 C C . SER A 1 266 ? -17.847 58.944 18.810 1.00 68.83 319 SER A C 1
ATOM 2028 O O . SER A 1 266 ? -17.992 59.991 18.168 1.00 69.12 319 SER A O 1
ATOM 2031 N N . ASN A 1 267 ? -17.047 58.840 19.864 1.00 68.22 320 ASN A N 1
ATOM 2032 C CA . ASN A 1 267 ? -16.234 59.954 20.307 1.00 68.10 320 ASN A CA 1
ATOM 2033 C C . ASN A 1 267 ? -14.831 59.736 19.768 1.00 67.63 320 ASN A C 1
ATOM 2034 O O . ASN A 1 267 ? -13.889 60.433 20.128 1.00 67.79 320 ASN A O 1
ATOM 2039 N N . MET A 1 268 ? -14.717 58.757 18.884 1.00 67.18 321 MET A N 1
ATOM 2040 C CA . MET A 1 268 ? -13.456 58.378 18.271 1.00 67.34 321 MET A CA 1
ATOM 2041 C C . MET A 1 268 ? -13.549 58.542 16.758 1.00 68.77 321 MET A C 1
ATOM 2042 O O . MET A 1 268 ? -12.776 59.261 16.138 1.00 68.05 321 MET A O 1
ATOM 2047 N N . CYS A 1 269 ? -14.534 57.862 16.191 1.00 71.16 322 CYS A N 1
ATOM 2048 C CA . CYS A 1 269 ? -14.779 57.820 14.762 1.00 73.17 322 CYS A CA 1
ATOM 2049 C C . CYS A 1 269 ? -16.176 58.310 14.435 1.00 74.87 322 CYS A C 1
ATOM 2050 O O . CYS A 1 269 ? -17.047 58.429 15.310 1.00 75.61 322 CYS A O 1
ATOM 2053 N N . ASN A 1 270 ? -16.367 58.564 13.145 1.00 76.32 324 ASN A N 1
ATOM 2054 C CA . ASN A 1 270 ? -17.636 58.990 12.574 1.00 77.21 324 ASN A CA 1
ATOM 2055 C C . ASN A 1 270 ? -18.470 57.714 12.429 1.00 77.72 324 ASN A C 1
ATOM 2056 O O . ASN A 1 270 ? -19.511 57.540 13.075 1.00 77.80 324 ASN A O 1
ATOM 2061 N N . SER A 1 271 ? -17.977 56.829 11.566 1.00 78.14 325 SER A N 1
ATOM 2062 C CA . SER A 1 271 ? -18.602 55.541 11.290 1.00 78.77 325 SER A CA 1
ATOM 2063 C C . SER A 1 271 ? -18.864 54.749 12.567 1.00 78.91 325 SER A C 1
ATOM 2064 O O . SER A 1 271 ? -18.662 55.244 13.674 1.00 79.38 325 SER A O 1
ATOM 2067 N N . ASP A 1 272 ? -19.306 53.506 12.396 1.00 78.73 326 ASP A N 1
ATOM 2068 C CA . ASP A 1 272 ? -19.598 52.623 13.518 1.00 78.06 326 ASP A CA 1
ATOM 2069 C C . ASP A 1 272 ? -18.441 51.634 13.657 1.00 77.25 326 ASP A C 1
ATOM 2070 O O . ASP A 1 272 ? -18.293 50.720 12.854 1.00 77.63 326 ASP A O 1
ATOM 2075 N N . VAL A 1 273 ? -17.629 51.816 14.688 1.00 75.96 327 VAL A N 1
ATOM 2076 C CA . VAL A 1 273 ? -16.483 50.949 14.910 1.00 73.93 327 VAL A CA 1
ATOM 2077 C C . VAL A 1 273 ? -16.686 50.025 16.104 1.00 72.34 327 VAL A C 1
ATOM 2078 O O . VAL A 1 273 ? -17.417 50.352 17.043 1.00 72.02 327 VAL A O 1
ATOM 2082 N N . SER A 1 274 ? -16.031 48.870 16.055 1.00 70.04 328 SER A N 1
ATOM 2083 C CA . SER A 1 274 ? -16.099 47.915 17.144 1.00 68.10 328 SER A CA 1
ATOM 2084 C C . SER A 1 274 ? -14.705 47.383 17.483 1.00 66.13 328 SER A C 1
ATOM 2085 O O . SER A 1 274 ? -13.826 47.301 16.622 1.00 65.05 328 SER A O 1
ATOM 2088 N N . VAL A 1 275 ? -14.504 47.055 18.754 1.00 63.83 329 VAL A N 1
ATOM 2089 C CA . VAL A 1 275 ? -13.230 46.519 19.214 1.00 61.69 329 VAL A CA 1
ATOM 2090 C C . VAL A 1 275 ? -13.402 45.012 19.293 1.00 60.00 329 VAL A C 1
ATOM 2091 O O . VAL A 1 275 ? -14.063 44.489 20.185 1.00 60.28 329 VAL A O 1
ATOM 2095 N N . ASP A 1 276 ? -12.788 44.315 18.349 1.00 58.31 330 ASP A N 1
ATOM 2096 C CA . ASP A 1 276 ? -12.932 42.880 18.269 1.00 56.79 330 ASP A CA 1
ATOM 2097 C C . ASP A 1 276 ? -11.789 41.997 18.758 1.00 55.49 330 ASP A C 1
ATOM 2098 O O . ASP A 1 276 ? -11.765 40.807 18.449 1.00 56.09 330 ASP A O 1
ATOM 2103 N N . ALA A 1 277 ? -10.850 42.552 19.518 1.00 52.86 331 ALA A N 1
ATOM 2104 C CA . ALA A 1 277 ? -9.738 41.755 20.036 1.00 50.36 331 ALA A CA 1
ATOM 2105 C C . ALA A 1 277 ? -8.799 42.557 20.923 1.00 48.97 331 ALA A C 1
ATOM 2106 O O . ALA A 1 277 ? -8.606 43.747 20.726 1.00 48.98 331 ALA A O 1
ATOM 2108 N N . MET A 1 278 ? -8.205 41.900 21.906 1.00 47.40 332 MET A N 1
ATOM 2109 C CA . MET A 1 278 ? -7.268 42.585 22.779 1.00 45.26 332 MET A CA 1
ATOM 2110 C C . MET A 1 278 ? -6.246 41.613 23.348 1.00 43.35 332 MET A C 1
ATOM 2111 O O . MET A 1 278 ? -6.517 40.875 24.287 1.00 43.77 332 MET A O 1
ATOM 2116 N N . ILE A 1 279 ? -5.064 41.630 22.767 1.00 40.82 333 ILE A N 1
ATOM 2117 C CA . ILE A 1 279 ? -4.005 40.732 23.167 1.00 40.05 333 ILE A CA 1
ATOM 2118 C C . ILE A 1 279 ? -2.982 41.425 24.115 1.00 38.28 333 ILE A C 1
ATOM 2119 O O . ILE A 1 279 ? -2.824 42.656 24.111 1.00 37.18 333 ILE A O 1
ATOM 2124 N N . HIS A 1 280 ? -2.329 40.620 24.949 1.00 35.44 334 HIS A N 1
ATOM 2125 C CA . HIS A 1 280 ? -1.287 41.069 25.887 1.00 31.88 334 HIS A CA 1
ATOM 2126 C C . HIS A 1 280 ? -0.237 40.015 25.780 1.00 30.94 334 HIS A C 1
ATOM 2127 O O . HIS A 1 280 ? -0.543 38.824 25.966 1.00 29.74 334 HIS A O 1
ATOM 2134 N N . LYS A 1 281 ? 0.985 40.431 25.433 1.00 29.54 335 LYS A N 1
ATOM 2135 C CA . LYS A 1 281 ? 2.117 39.531 25.356 1.00 27.95 335 LYS A CA 1
ATOM 2136 C C . LYS A 1 281 ? 3.130 40.018 26.353 1.00 28.26 335 LYS A C 1
ATOM 2137 O O . LYS A 1 281 ? 3.267 41.211 26.551 1.00 27.46 335 LYS A O 1
ATOM 2143 N N . THR A 1 282 ? 3.811 39.082 27.012 1.00 28.65 336 THR A N 1
ATOM 2144 C CA . THR A 1 282 ? 4.746 39.432 28.082 1.00 28.94 336 THR A CA 1
ATOM 2145 C C . THR A 1 282 ? 5.959 38.549 28.095 1.00 29.14 336 THR A C 1
ATOM 2146 O O . THR A 1 282 ? 5.969 37.453 27.528 1.00 31.57 336 THR A O 1
ATOM 2150 N N . TYR A 1 283 ? 6.975 39.037 28.774 1.00 28.68 337 TYR A N 1
ATOM 2151 C CA . TYR A 1 283 ? 8.247 38.359 28.879 1.00 29.50 337 TYR A CA 1
ATOM 2152 C C . TYR A 1 283 ? 8.939 38.771 30.155 1.00 29.26 337 TYR A C 1
ATOM 2153 O O . TYR A 1 283 ? 8.899 39.951 30.524 1.00 30.65 337 TYR A O 1
ATOM 2162 N N . ILE A 1 284 ? 9.594 37.806 30.804 1.00 29.41 338 ILE A N 1
ATOM 2163 C CA . ILE A 1 284 ? 10.356 38.083 32.017 1.00 29.26 338 ILE A CA 1
ATOM 2164 C C . ILE A 1 284 ? 11.493 37.091 32.157 1.00 30.08 338 ILE A C 1
ATOM 2165 O O . ILE A 1 284 ? 11.391 35.916 31.824 1.00 30.42 338 ILE A O 1
ATOM 2170 N N . ASP A 1 285 ? 12.614 37.621 32.596 1.00 31.26 339 ASP A N 1
ATOM 2171 C CA . ASP A 1 285 ? 13.812 36.859 32.787 1.00 31.18 339 ASP A CA 1
ATOM 2172 C C . ASP A 1 285 ? 14.345 37.313 34.156 1.00 31.06 339 ASP A C 1
ATOM 2173 O O . ASP A 1 285 ? 14.609 38.509 34.412 1.00 30.15 339 ASP A O 1
ATOM 2178 N N . VAL A 1 286 ? 14.469 36.335 35.030 1.00 30.45 340 VAL A N 1
ATOM 2179 C CA . VAL A 1 286 ? 14.947 36.558 36.366 1.00 31.59 340 VAL A CA 1
ATOM 2180 C C . VAL A 1 286 ? 16.190 35.730 36.457 1.00 31.43 340 VAL A C 1
ATOM 2181 O O . VAL A 1 286 ? 16.134 34.534 36.277 1.00 31.27 340 VAL A O 1
ATOM 2185 N N . ASN A 1 287 ? 17.330 36.367 36.681 1.00 31.51 341 ASN A N 1
ATOM 2186 C CA . ASN A 1 287 ? 18.546 35.593 36.785 1.00 33.51 341 ASN A CA 1
ATOM 2187 C C . ASN A 1 287 ? 19.380 36.098 37.965 1.00 34.88 341 ASN A C 1
ATOM 2188 O O . ASN A 1 287 ? 18.933 37.009 38.679 1.00 35.32 341 ASN A O 1
ATOM 2193 N N . GLU A 1 288 ? 20.573 35.542 38.209 1.00 35.59 342 GLU A N 1
ATOM 2194 C CA . GLU A 1 288 ? 21.272 36.031 39.385 1.00 36.81 342 GLU A CA 1
ATOM 2195 C C . GLU A 1 288 ? 21.795 37.446 39.310 1.00 37.42 342 GLU A C 1
ATOM 2196 O O . GLU A 1 288 ? 22.008 38.109 40.345 1.00 37.89 342 GLU A O 1
ATOM 2202 N N . GLU A 1 289 ? 21.893 37.959 38.101 1.00 37.82 343 GLU A N 1
ATOM 2203 C CA . GLU A 1 289 ? 22.413 39.298 37.915 1.00 38.76 343 GLU A CA 1
ATOM 2204 C C . GLU A 1 289 ? 21.339 40.364 37.860 1.00 37.53 343 GLU A C 1
ATOM 2205 O O . GLU A 1 289 ? 21.465 41.421 38.505 1.00 37.27 343 GLU A O 1
ATOM 2211 N N . TYR A 1 290 ? 20.263 40.095 37.113 1.00 35.40 344 TYR A N 1
ATOM 2212 C CA . TYR A 1 290 ? 19.208 41.090 36.980 1.00 33.16 344 TYR A CA 1
ATOM 2213 C C . TYR A 1 290 ? 17.869 40.454 36.648 1.00 32.83 344 TYR A C 1
ATOM 2214 O O . TYR A 1 290 ? 17.760 39.242 36.532 1.00 33.94 344 TYR A O 1
ATOM 2223 N N . THR A 1 291 ? 16.862 41.300 36.503 1.00 30.46 345 THR A N 1
ATOM 2224 C CA . THR A 1 291 ? 15.553 40.882 36.075 1.00 31.33 345 THR A CA 1
ATOM 2225 C C . THR A 1 291 ? 15.278 41.732 34.824 1.00 31.62 345 THR A C 1
ATOM 2226 O O . THR A 1 291 ? 15.541 42.942 34.819 1.00 31.54 345 THR A O 1
ATOM 2230 N N . GLU A 1 292 ? 14.740 41.107 33.793 1.00 31.13 346 GLU A N 1
ATOM 2231 C CA . GLU A 1 292 ? 14.375 41.831 32.580 1.00 31.81 346 GLU A CA 1
ATOM 2232 C C . GLU A 1 292 ? 12.947 41.488 32.185 1.00 31.07 346 GLU A C 1
ATOM 2233 O O . GLU A 1 292 ? 12.591 40.291 32.052 1.00 31.30 346 GLU A O 1
ATOM 2239 N N . ALA A 1 293 ? 12.130 42.507 31.970 1.00 29.73 347 ALA A N 1
ATOM 2240 C CA . ALA A 1 293 ? 10.766 42.254 31.591 1.00 29.94 347 ALA A CA 1
ATOM 2241 C C . ALA A 1 293 ? 10.176 43.212 30.547 1.00 31.38 347 ALA A C 1
ATOM 2242 O O . ALA A 1 293 ? 10.590 44.386 30.406 1.00 31.00 347 ALA A O 1
ATOM 2244 N N . ALA A 1 294 ? 9.182 42.699 29.829 1.00 29.42 348 ALA A N 1
ATOM 2245 C CA . ALA A 1 294 ? 8.542 43.479 28.822 1.00 29.58 348 ALA A CA 1
ATOM 2246 C C . ALA A 1 294 ? 7.162 42.962 28.567 1.00 30.50 348 ALA A C 1
ATOM 2247 O O . ALA A 1 294 ? 6.860 41.781 28.819 1.00 31.70 348 ALA A O 1
ATOM 2249 N N . ALA A 1 295 ? 6.331 43.843 28.027 1.00 30.57 349 ALA A N 1
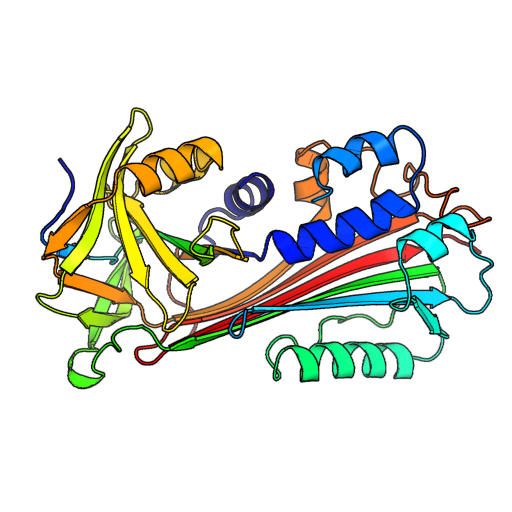ATOM 2250 C CA . ALA A 1 295 ? 4.965 43.520 27.689 1.00 29.81 349 ALA A CA 1
ATOM 2251 C C . ALA A 1 295 ? 4.464 44.507 26.666 1.00 31.28 349 ALA A C 1
ATOM 2252 O O . ALA A 1 295 ? 4.952 45.648 26.587 1.00 30.18 349 ALA A O 1
ATOM 2254 N N . ALA A 1 296 ? 3.479 44.072 25.879 1.00 31.51 350 ALA A N 1
ATOM 2255 C CA . ALA A 1 296 ? 2.855 44.937 24.880 1.00 33.02 350 ALA A CA 1
ATOM 2256 C C . ALA A 1 296 ? 1.404 44.516 24.832 1.00 33.85 350 ALA A C 1
ATOM 2257 O O . ALA A 1 296 ? 1.077 43.332 24.989 1.00 34.85 350 ALA A O 1
ATOM 2259 N N . THR A 1 297 ? 0.539 45.499 24.670 1.00 35.24 351 THR A N 1
ATOM 2260 C CA . THR A 1 297 ? -0.890 4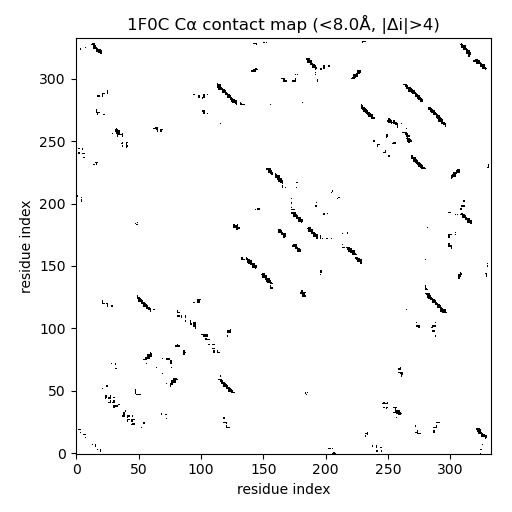5.282 24.639 1.00 37.73 351 THR A CA 1
ATOM 2261 C C . THR A 1 297 ? -1.478 45.925 23.389 1.00 39.90 351 THR A C 1
ATOM 2262 O O . THR A 1 297 ? -1.120 47.036 23.004 1.00 40.40 351 THR A O 1
ATOM 2266 N N . CYS A 1 298 ? -2.415 45.230 22.776 1.00 42.77 352 CYS A N 1
ATOM 2267 C CA . CYS A 1 298 ? -3.032 45.734 21.584 1.00 46.58 352 CYS A CA 1
ATOM 2268 C C . CYS A 1 298 ? -4.525 45.494 21.530 1.00 47.79 352 CYS A C 1
ATOM 2269 O O . CYS A 1 298 ? -4.995 44.372 21.752 1.00 47.72 352 CYS A O 1
ATOM 2272 N N . ALA A 1 299 ? -5.275 46.554 21.253 1.00 49.49 353 ALA A N 1
ATOM 2273 C CA . ALA A 1 299 ? -6.717 46.413 21.053 1.00 51.32 353 ALA A CA 1
ATOM 2274 C C . ALA A 1 299 ? -6.933 46.824 19.579 1.00 53.28 353 ALA A C 1
ATOM 2275 O O . ALA A 1 299 ? -6.443 47.873 19.128 1.00 52.11 353 ALA A O 1
ATOM 2277 N N . LEU A 1 300 ? -7.622 45.967 18.835 1.00 55.57 354 LEU A N 1
ATOM 2278 C CA . LEU A 1 300 ? -7.905 46.201 17.427 1.00 59.17 354 LEU A CA 1
ATOM 2279 C C . LEU A 1 300 ? -9.375 46.577 17.190 1.00 61.80 354 LEU A C 1
ATOM 2280 O O . LEU A 1 300 ? -10.274 45.738 17.380 1.00 62.22 354 LEU A O 1
ATOM 2285 N N . VAL A 1 301 ? -9.595 47.836 16.785 1.00 64.42 355 VAL A N 1
ATOM 2286 C CA . VAL A 1 301 ? -10.928 48.399 16.491 1.00 67.31 355 VAL A CA 1
ATOM 2287 C C . VAL A 1 301 ? -11.273 48.264 14.995 1.00 69.69 355 VAL A C 1
ATOM 2288 O O . VAL A 1 301 ? -10.544 48.755 14.126 1.00 69.79 355 VAL A O 1
ATOM 2292 N N . ALA A 1 302 ? -12.388 47.601 14.696 1.00 72.93 356 ALA A N 1
ATOM 2293 C CA . ALA A 1 302 ? -12.795 47.392 13.305 1.00 76.09 356 ALA A CA 1
ATOM 2294 C C . ALA A 1 302 ? -14.193 47.899 13.042 1.00 78.34 356 ALA A C 1
ATOM 2295 O O . ALA A 1 302 ? -14.720 48.707 13.794 1.00 78.54 356 ALA A O 1
ATOM 2297 N N . ASP A 1 303 ? -14.789 47.403 11.962 1.00 81.77 357 ASP A N 1
ATOM 2298 C CA . ASP A 1 303 ? -16.144 47.777 11.578 1.00 85.02 357 ASP A CA 1
ATOM 2299 C C . ASP A 1 303 ? -16.189 49.228 11.120 1.00 87.12 357 ASP A C 1
ATOM 2300 O O . ASP A 1 303 ? -16.237 50.139 11.945 1.00 87.78 357 ASP A O 1
ATOM 2305 N N . CYS A 1 304 ? -16.162 49.442 9.809 1.00 89.32 358 CYS A N 1
ATOM 2306 C CA . CYS A 1 304 ? -16.225 50.794 9.260 1.00 91.34 358 CYS A CA 1
ATOM 2307 C C . CYS A 1 304 ? -16.682 50.794 7.797 1.00 91.98 358 CYS A C 1
ATOM 2308 O O . CYS A 1 304 ? -17.059 51.841 7.261 1.00 92.23 358 CYS A O 1
ATOM 2311 N N . ALA A 1 305 ? -16.655 49.618 7.164 1.00 92.49 359 ALA A N 1
ATOM 2312 C CA . ALA A 1 305 ? -17.078 49.479 5.766 1.00 92.83 359 ALA A CA 1
ATOM 2313 C C . ALA A 1 305 ? -17.329 48.022 5.375 1.00 92.66 359 ALA A C 1
ATOM 2315 N N . SER B 2 1 A 2.065 30.161 61.595 1.00 91.76 359 SER B N 1
ATOM 2316 C CA . SER B 2 1 A 3.520 30.177 61.938 1.00 91.61 359 SER B CA 1
ATOM 2317 C C . SER B 2 1 A 4.336 30.956 60.899 1.00 90.98 359 SER B C 1
ATOM 2318 O O . SER B 2 1 A 4.699 32.115 61.139 1.00 91.29 359 SER B O 1
ATOM 2321 N N . THR B 2 2 B 4.629 30.316 59.763 1.00 89.62 359 THR B N 1
ATOM 2322 C CA . THR B 2 2 B 5.375 30.940 58.657 1.00 88.10 359 THR B CA 1
ATOM 2323 C C . THR B 2 2 B 6.876 31.101 58.893 1.00 86.77 359 THR B C 1
ATOM 2324 O O . THR B 2 2 B 7.315 31.344 60.022 1.00 87.02 359 THR B O 1
ATOM 2328 N N . VAL B 2 3 ? 7.656 30.980 57.818 1.00 84.53 360 VAL B N 1
ATOM 2329 C CA . VAL B 2 3 ? 9.109 31.131 57.898 1.00 82.23 360 VAL B CA 1
ATOM 2330 C C . VAL B 2 3 ? 9.511 32.604 57.961 1.00 80.16 360 VAL B C 1
ATOM 2331 O O . VAL B 2 3 ? 8.754 33.482 57.513 1.00 80.21 360 VAL B O 1
ATOM 2335 N N . THR B 2 4 ? 10.700 32.852 58.523 1.00 77.17 361 THR B N 1
ATOM 2336 C CA . THR B 2 4 ? 11.266 34.193 58.690 1.00 73.96 361 THR B CA 1
ATOM 2337 C C . THR B 2 4 ? 12.782 34.135 58.938 1.00 71.34 361 THR B C 1
ATOM 2338 O O . THR B 2 4 ? 13.400 35.078 59.444 1.00 71.81 361 THR B O 1
ATOM 2342 N N . ASN B 2 5 ? 13.378 33.014 58.565 1.00 67.79 362 ASN B N 1
ATOM 2343 C CA . ASN B 2 5 ? 14.810 32.787 58.717 1.00 62.40 362 ASN B CA 1
ATOM 2344 C C . ASN B 2 5 ? 15.227 32.282 57.339 1.00 58.00 362 ASN B C 1
ATOM 2345 O O . ASN B 2 5 ? 16.322 32.554 56.864 1.00 56.10 362 ASN B O 1
ATOM 2350 N N . GLU B 2 6 ? 14.293 31.598 56.689 1.00 53.00 363 GLU B N 1
ATOM 2351 C CA . GLU B 2 6 ? 14.515 31.068 55.357 1.00 49.51 363 GLU B CA 1
ATOM 2352 C C . GLU B 2 6 ? 13.323 31.352 54.445 1.00 44.35 363 GLU B C 1
ATOM 2353 O O . GLU B 2 6 ? 12.187 31.186 54.846 1.00 42.65 363 GLU B O 1
ATOM 2359 N N . PHE B 2 7 ? 13.598 31.808 53.230 1.00 39.40 364 PHE B N 1
ATOM 2360 C CA . PHE B 2 7 ? 12.545 32.058 52.261 1.00 36.07 364 PHE B CA 1
ATOM 2361 C C . PHE B 2 7 ? 12.864 31.024 51.165 1.00 35.06 364 PHE B C 1
ATOM 2362 O O . PHE B 2 7 ? 13.729 31.237 50.331 1.00 33.70 364 PHE B O 1
ATOM 2370 N N . CYS B 2 8 ? 12.222 29.858 51.241 1.00 34.57 365 CYS B N 1
ATOM 2371 C CA . CYS B 2 8 ? 12.491 28.801 50.268 1.00 34.25 365 CYS B CA 1
ATOM 2372 C C . CYS B 2 8 ? 11.332 28.716 49.269 1.00 32.80 365 CYS B C 1
ATOM 2373 O O . CYS B 2 8 ? 10.293 28.148 49.568 1.00 30.37 365 CYS B O 1
ATOM 2376 N N . ALA B 2 9 ? 11.520 29.311 48.081 1.00 31.27 366 ALA B N 1
ATOM 2377 C CA . ALA B 2 9 ? 10.440 29.305 47.096 1.00 30.57 366 ALA B CA 1
ATOM 2378 C C . ALA B 2 9 ? 10.503 28.046 46.228 1.00 29.83 366 ALA B C 1
ATOM 2379 O O . ALA B 2 9 ? 10.780 28.100 45.028 1.00 28.32 366 ALA B O 1
ATOM 2381 N N . ASP B 2 10 ? 10.242 26.908 46.849 1.00 28.68 367 ASP B N 1
ATOM 2382 C CA . ASP B 2 10 ? 10.270 25.667 46.091 1.00 29.09 367 ASP B CA 1
ATOM 2383 C C . ASP B 2 10 ? 8.856 25.197 45.860 1.00 28.42 367 ASP B C 1
ATOM 2384 O O . ASP B 2 10 ? 8.592 24.011 45.681 1.00 29.76 367 ASP B O 1
ATOM 2389 N N . HIS B 2 11 ? 7.923 26.130 45.913 1.00 27.82 368 HIS B N 1
ATOM 2390 C CA . HIS B 2 11 ? 6.539 25.798 45.613 1.00 28.28 368 HIS B CA 1
ATOM 2391 C C . HIS B 2 11 ? 5.875 27.063 45.026 1.00 27.92 368 HIS B C 1
ATOM 2392 O O . HIS B 2 11 ? 6.389 28.157 45.186 1.00 27.49 368 HIS B O 1
ATOM 2399 N N . PRO B 2 12 ? 4.721 26.926 44.350 1.00 28.72 369 PRO B N 1
ATOM 2400 C CA . PRO B 2 12 ? 4.133 28.138 43.762 1.00 28.36 369 PRO B CA 1
ATOM 2401 C C . PRO B 2 12 ? 4.127 29.403 44.572 1.00 28.04 369 PRO B C 1
ATOM 2402 O O . PRO B 2 12 ? 3.835 29.417 45.765 1.00 27.13 369 PRO B O 1
ATOM 2406 N N . PHE B 2 13 ? 4.447 30.485 43.885 1.00 28.17 370 PHE B N 1
ATOM 2407 C CA . PHE B 2 13 ? 4.494 31.790 44.522 1.00 27.18 370 PHE B CA 1
ATOM 2408 C C . PHE B 2 13 ? 4.049 32.890 43.579 1.00 28.16 370 PHE B C 1
ATOM 2409 O O . PHE B 2 13 ? 3.949 32.680 42.358 1.00 26.22 370 PHE B O 1
ATOM 2417 N N . ILE B 2 14 ? 3.760 34.052 44.159 1.00 28.63 371 ILE B N 1
ATOM 2418 C CA . ILE B 2 14 ? 3.366 35.232 43.396 1.00 29.19 371 ILE B CA 1
ATOM 2419 C C . ILE B 2 14 ? 4.533 36.231 43.469 1.00 29.23 371 ILE B C 1
ATOM 2420 O O . ILE B 2 14 ? 5.200 36.336 44.508 1.00 30.17 371 ILE B O 1
ATOM 2425 N N . TYR B 2 15 ? 4.817 36.930 42.369 1.00 28.05 372 TYR B N 1
ATOM 2426 C CA . TYR B 2 15 ? 5.900 37.902 42.402 1.00 28.26 372 TYR B CA 1
ATOM 2427 C C . TYR B 2 15 ? 5.382 39.181 41.794 1.00 29.90 372 TYR B C 1
ATOM 2428 O O . TYR B 2 15 ? 4.607 39.164 40.849 1.00 29.24 372 TYR B O 1
ATOM 2437 N N . VAL B 2 16 ? 5.776 40.294 42.386 1.00 30.97 373 VAL B N 1
ATOM 2438 C CA . VAL B 2 16 ? 5.288 41.572 41.941 1.00 32.33 373 VAL B CA 1
ATOM 2439 C C . VAL B 2 16 ? 6.469 42.513 41.770 1.00 33.62 373 VAL B C 1
ATOM 2440 O O . VAL B 2 16 ? 7.265 42.691 42.695 1.00 31.91 373 VAL B O 1
ATOM 2444 N N . ILE B 2 17 ? 6.595 43.068 40.563 1.00 34.97 374 ILE B N 1
ATOM 2445 C CA . ILE B 2 17 ? 7.629 44.052 40.301 1.00 36.23 374 ILE B CA 1
ATOM 2446 C C . ILE B 2 17 ? 6.955 45.415 40.504 1.00 37.93 374 ILE B C 1
ATOM 2447 O O . ILE B 2 17 ? 5.969 45.711 39.836 1.00 37.49 374 ILE B O 1
ATOM 2452 N N . ARG B 2 18 ? 7.469 46.224 41.428 1.00 39.84 375 ARG B N 1
ATOM 2453 C CA . ARG B 2 18 ? 6.848 47.528 41.688 1.00 44.44 375 ARG B CA 1
ATOM 2454 C C . ARG B 2 18 ? 7.803 48.696 41.946 1.00 45.73 375 ARG B C 1
ATOM 2455 O O . ARG B 2 18 ? 8.961 48.514 42.318 1.00 46.31 375 ARG B O 1
ATOM 2463 N N . HIS B 2 19 ? 7.295 49.903 41.766 1.00 48.16 376 HIS B N 1
ATOM 2464 C CA . HIS B 2 19 ? 8.083 51.091 42.042 1.00 50.90 376 HIS B CA 1
ATOM 2465 C C . HIS B 2 19 ? 7.993 51.304 43.550 1.00 51.98 376 HIS B C 1
ATOM 2466 O O . HIS B 2 19 ? 6.939 51.105 44.162 1.00 51.85 376 HIS B O 1
ATOM 2473 N N . VAL B 2 20 ? 9.105 51.697 44.150 1.00 54.44 377 VAL B N 1
ATOM 2474 C CA . VAL B 2 20 ? 9.158 51.921 45.597 1.00 56.78 377 VAL B CA 1
ATOM 2475 C C . VAL B 2 20 ? 7.995 52.739 46.170 1.00 57.10 377 VAL B C 1
ATOM 2476 O O . VAL B 2 20 ? 7.481 52.431 47.258 1.00 57.79 377 VAL B O 1
ATOM 2480 N N . ASP B 2 21 ? 7.577 53.779 45.461 1.00 57.98 378 ASP B N 1
ATOM 2481 C CA . ASP B 2 21 ? 6.433 54.548 45.935 1.00 59.13 378 ASP B CA 1
ATOM 2482 C C . ASP B 2 21 ? 5.333 53.517 46.144 1.00 58.51 378 ASP B C 1
ATOM 2483 O O . ASP B 2 21 ? 4.858 53.322 47.255 1.00 58.78 378 ASP B O 1
ATOM 2488 N N . GLY B 2 22 ? 4.954 52.826 45.067 1.00 57.14 380 GLY B N 1
ATOM 2489 C CA . GLY B 2 22 ? 3.916 51.819 45.185 1.00 53.58 380 GLY B CA 1
ATOM 2490 C C . GLY B 2 22 ? 3.251 51.400 43.888 1.00 51.05 380 GLY B C 1
ATOM 2491 O O . GLY B 2 22 ? 2.409 50.501 43.907 1.00 51.12 380 GLY B O 1
ATOM 2492 N N . LYS B 2 23 ? 3.603 52.024 42.768 1.00 48.39 381 LYS B N 1
ATOM 2493 C CA . LYS B 2 23 ? 2.987 51.629 41.496 1.00 46.03 381 LYS B CA 1
ATOM 2494 C C . LYS B 2 23 ? 3.444 50.245 41.045 1.00 42.77 381 LYS B C 1
ATOM 2495 O O . LYS B 2 23 ? 4.616 49.996 40.929 1.00 40.84 381 LYS B O 1
ATOM 2501 N N . ILE B 2 24 ? 2.494 49.369 40.783 1.00 40.55 382 ILE B N 1
ATOM 2502 C CA . ILE B 2 24 ? 2.788 48.015 40.314 1.00 39.58 382 ILE B CA 1
ATOM 2503 C C . ILE B 2 24 ? 3.089 47.972 38.793 1.00 37.73 382 ILE B C 1
ATOM 2504 O O . ILE B 2 24 ? 2.250 48.330 37.968 1.00 37.42 382 ILE B O 1
ATOM 2509 N N . LEU B 2 25 ? 4.285 47.533 38.443 1.00 34.56 383 LEU B N 1
ATOM 2510 C CA . LEU B 2 25 ? 4.678 47.466 37.054 1.00 33.85 383 LEU B CA 1
ATOM 2511 C C . LEU B 2 25 ? 4.337 46.109 36.400 1.00 33.35 383 LEU B C 1
ATOM 2512 O O . LEU B 2 25 ? 3.884 46.083 35.256 1.00 33.92 383 LEU B O 1
ATOM 2517 N N . PHE B 2 26 ? 4.547 45.006 37.123 1.00 31.40 384 PHE B N 1
ATOM 2518 C CA . PHE B 2 26 ? 4.250 43.676 36.639 1.00 31.84 384 PHE B CA 1
ATOM 2519 C C . PHE B 2 26 ? 3.813 42.755 37.802 1.00 32.16 384 PHE B C 1
ATOM 2520 O O . PHE B 2 26 ? 4.301 42.902 38.921 1.00 32.55 384 PHE B O 1
ATOM 2528 N N . VAL B 2 27 ? 2.923 41.798 37.502 1.00 31.18 385 VAL B N 1
ATOM 2529 C CA . VAL B 2 27 ? 2.445 40.819 38.480 1.00 32.04 385 VAL B CA 1
ATOM 2530 C C . VAL B 2 27 ? 2.467 39.494 37.762 1.00 30.96 385 VAL B C 1
ATOM 2531 O O . VAL B 2 27 ? 1.987 39.405 36.629 1.00 29.99 385 VAL B O 1
ATOM 2535 N N . GLY B 2 28 ? 2.983 38.483 38.439 1.00 29.16 386 GLY B N 1
ATOM 2536 C CA . GLY B 2 28 ? 3.050 37.155 37.887 1.00 28.85 386 GLY B CA 1
ATOM 2537 C C . GLY B 2 28 ? 2.859 36.088 38.976 1.00 29.89 386 GLY B C 1
ATOM 2538 O O . GLY B 2 28 ? 2.872 36.349 40.196 1.00 28.96 386 GLY B O 1
ATOM 2539 N N . ARG B 2 29 ? 2.671 34.874 38.508 1.00 30.11 387 ARG B N 1
ATOM 2540 C CA . ARG B 2 29 ? 2.494 33.694 39.357 1.00 31.81 387 ARG B CA 1
ATOM 2541 C C . ARG B 2 29 ? 3.462 32.647 38.822 1.00 30.27 387 ARG B C 1
ATOM 2542 O O . ARG B 2 29 ? 3.513 32.405 37.628 1.00 30.28 387 ARG B O 1
ATOM 2550 N N . TYR B 2 30 ? 4.250 32.030 39.680 1.00 31.12 388 TYR B N 1
ATOM 2551 C CA . TYR B 2 30 ? 5.156 30.985 39.213 1.00 30.70 388 TYR B CA 1
ATOM 2552 C C . TYR B 2 30 ? 4.600 29.611 39.692 1.00 31.40 388 TYR B C 1
ATOM 2553 O O . TYR B 2 30 ? 4.693 29.274 40.865 1.00 28.99 388 TYR B O 1
ATOM 2562 N N . CYS B 2 31 ? 4.033 28.858 38.753 1.00 31.92 389 CYS B N 1
ATOM 2563 C CA . CYS B 2 31 ? 3.443 27.530 38.986 1.00 34.60 389 CYS B CA 1
ATOM 2564 C C . CYS B 2 31 ? 4.431 26.397 38.695 1.00 36.26 389 CYS B C 1
ATOM 2565 O O . CYS B 2 31 ? 4.429 25.365 39.368 1.00 36.24 389 CYS B O 1
ATOM 2568 N N . SER B 2 32 ? 5.262 26.560 37.672 1.00 38.01 390 SER B N 1
ATOM 2569 C CA . SER B 2 32 ? 6.250 25.541 37.380 1.00 40.82 390 SER B CA 1
ATOM 2570 C C . SER B 2 32 ? 7.280 26.083 36.424 1.00 42.74 390 SER B C 1
ATOM 2571 O O . SER B 2 32 ? 7.085 27.147 35.833 1.00 42.67 390 SER B O 1
ATOM 2574 N N . PRO B 2 33 ? 8.415 25.380 36.283 1.00 44.62 391 PRO B N 1
ATOM 2575 C CA . PRO B 2 33 ? 9.482 25.815 35.375 1.00 46.79 391 PRO B CA 1
ATOM 2576 C C . PRO B 2 33 ? 9.055 25.645 33.937 1.00 49.98 391 PRO B C 1
ATOM 2577 O O . PRO B 2 33 ? 8.055 24.988 33.669 1.00 50.48 391 PRO B O 1
ATOM 2581 N N . THR B 2 34 ? 9.782 26.249 33.006 1.00 52.33 392 THR B N 1
ATOM 2582 C CA . THR B 2 34 ? 9.431 26.095 31.601 1.00 55.73 392 THR B CA 1
ATOM 2583 C C . THR B 2 34 ? 10.639 25.627 30.795 1.00 56.29 392 THR B C 1
ATOM 2584 O O . THR B 2 34 ? 11.758 26.061 31.050 1.00 57.69 392 THR B O 1
ATOM 2588 N N . THR B 2 35 ? 10.417 24.737 29.832 0.00 56.63 393 THR B N 1
ATOM 2589 C CA . THR B 2 35 ? 11.505 24.222 29.004 0.00 56.70 393 THR B CA 1
ATOM 2590 C C . THR B 2 35 ? 12.643 23.720 29.898 0.00 56.80 393 THR B C 1
ATOM 2591 O O . THR B 2 35 ? 12.403 23.257 31.014 0.00 56.84 393 THR B O 1
ATOM 2595 N N . ASN B 2 36 ? 13.877 23.813 29.411 0.00 56.91 394 ASN B N 1
ATOM 2596 C CA . ASN B 2 36 ? 15.039 23.371 30.173 0.00 56.99 394 ASN B CA 1
ATOM 2597 C C . ASN B 2 36 ? 16.275 24.177 29.788 0.00 57.00 394 ASN B C 1
#

InterPro domains:
  IPR000215 Serpin family [PTHR11461] (4-339)
  IPR023795 Serpin, conserved site [PS00284] (312-322)
  IPR023796 Serpin domain [PF00079] (1-338)
  IPR023796 Serpin domain [SM00093] (1-338)
  IPR036186 Serpin superfamily [SSF56574] (1-338)
  IPR042178 Serpin superfamily, domain 1 [G3DSA:3.30.497.10] (73-297)
  IPR042185 Serpin superfamily, domain 2 [G3DSA:2.30.39.10] (133-293)

Foldseek 3Di:
DQLQLLVDVVPDLDDDDFDLVQVLVLLVLLLQQFDDPLVVLSVVRHDWPFKDKAKAKEFAQPFDWFVSSDVVVPPRYYYDHLPDQVVQVVQQVVLCVVQVNFCGRVDDDSDDSLFGMKMKMKMKGKFWFPAFFDPVQWDWDWQPSDPPDTDIFTKTKDAFDKWWKDFADDPLFTWIWTWTHTPTPDIDIDTGTPDSPRPVSVSVVPDPVVVVVRSVPTDIDTDMDMGGFDKDKDKDWSVVSSVVVPSVCAAPPSTGRCSTGVARKGWHTKMKMKIWGGHRTMIIIMMMMMITIGHGD/DDDDVDDDPPAKDKDWDADVVGHTDDIDICHDDDDD

Sequence (333 aa):
MDIFREIASSMKGENVFISPPSISSVLTILYYGANGSTAEQLSKYVEDISFKSMNKVYGRYSAVFKDSFLRKIGDNFQTVDFTDCRTVDAINKCVDIFTEGKINPLLDEPLSPDTCLLAISAVYFKAKWLMPFEKEFTSDYPFYVSPTEMVDVSMMSMYGEAFNHASVKESFGNFSIIELPYVGDTSMVVILPDNIDGLESIEQNLTDTNFKKWCDSMDAMFIDVHIPKFKVTGSYNLVDALVKLGLTEVFGSTGDYSNMCNSDVSVDAMIHKTYIDVNEEYTEAAAATCALVADCASTVTNEFCADHPFIYVIRHVDGKILFVGRYCSPTTN

Radius of gyration: 21.1 Å; Cα contacts (8 Å, |Δi|>4): 813; chains: 2; bounding box: 51×51×59 Å

Secondary structure (P-SEA, 3-state):
caaaaaaaaaaccbbbbbbaaaaaaaaaaaaaccccaaaaaaccccccccbbbbbbbbccccbbbbaaaaaaacccbbbbccccaaaaaaaaaaaaaaacccccccccccccccccbbbbbbbbbbbccccccccccbbbbbbcccccbbbbbbbbbbccccccccccccccccbbbbbbbccccbbbbbbbbcccccaaaaaaaccaaaaaaaaaabbbbbbbbbbbbbbbbbbbbaaaaaaaacccccccccccccccccccccccbbbbbbbbbbccccccccbbbbbbbbccc/ccccccccccccbbbbbbcccccccbbbbbcccccc

Solvent-accessible surface area: 14444 Å² total; per-residue (Å²): 12,50,14,0,71,37,6,0,53,65,48,163,62,87,28,0,0,0,0,29,16,0,0,19,30,0,0,18,10,1,72,58,0,6,63,37,57,1,18,134,39,0,48,165,31,64,148,98,177,14,25,80,69,36,46,60,0,12,0,32,131,77,19,98,33,81,110,52,0,54,194,99,13,36,152,49,54,81,75,25,47,9,102,64,65,168,15,13,64,65,3,15,116,31,2,15,108,37,0,93,41,63,5,92,56,2,15,105,116,99,18,46,107,71,0,0,1,0,0,2,1,0,2,23,0,92,9,104,7,105,94,58,6,99,125,157,93,33,55,95,62,70,0,56,50,45,65,134,88,121,50,93,6,41,0,1,1,18,103,52,64,48,23,60,3,9,42,11,106,37,126,38,24,51,0,0,0,0,32,6,45,3,79,62,57,2,0,0,0,0,0,5,3,49,90,58,101,16,14,100,47,1,6,111,51,0,46,91,104,32,4,117,110,3,20,93,62,22,95,77,75,156,3,36,0,10,1,0,85,14,122,15,96,13,72,13,107,0,30,102,8,0,61,137,43,40,2,83,64,0,24,23,102,86,7,53,5,61,48,0,2,89,47,97,4,6,0,78,37,2,49,0,28,2,16,0,10,0,16,3,55,50,0,10,0,0,0,0,0,5,0,24,0,3,52,29,136,120,25,65,24,116,81,0,37,0,31,14,19,0,0,2,0,0,23,21,91,114,29,74,22,0,0,0,0,14,3,13,30,39,80,139,179

B-factor: mean 48.87, std 15.03, range [23.2, 108.3]

CATH classification: 3.30.497.10 (+1 more: 2.30.39.10)

GO terms:
  GO:0039723 symbiont-mediated suppression of host cytoplasmic pattern recognition receptor signaling pathway via inhibition of TBK1 activity (P, IDA)
  GO:0140311 protein sequestering activity (F, IDA)
  GO:0005737 cytoplasm (C, IC)

Organism: Cowpox virus (strain Brighton Red) (NCBI:txid265872)

Nearest PDB structures (foldseek):
  1f0c-assembly1_A  TM=1.003E+00  e=1.458E-65  Cowpox virus
  1c8o-assembly1_A  TM=9.925E-01  e=7.665E-54  Cowpox virus
  1m93-assembly1_B  TM=9.986E-01  e=6.777E-47  Cowpox virus
  3nda-assembly2_B  TM=9.348E-01  e=1.160E-26  Ixodes ricinus
  7vlj-assembly1_A  TM=8.489E-01  e=3.085E-24  Entamoeba histolytica